Protein AF-A0A8B8LDI9-F1 (afdb_monomer_lite)

Sequence (240 aa):
MASWNSAPLHVSYEVLGWFAFAAWSISFYPQVILNFRRKSSAIQKQYRDKYGQKEMIPVAANDVAFSVHAVLLTAISLFQIAIYDRGSQKISKVAYGILLLVWLTAAVCFFIALHNHRWLWLLSVFTGIQVCMTVIKYIPQAVMNFMRKSTEGWSIVNILLDFSGSIANYAQMSMQSIDQDSWVNFYGNIGKLLLSLVSLFFDILFMIQHYLLYPTKECKSEPTPEPDNVSLPRQLFEDV

Radius of gyration: 29.43 Å; chains: 1; bounding box: 74×58×99 Å

Organism: Abrus precatorius (NCBI:txid3816)

InterPro domains:
  IPR005282 Lysosomal cystine transporter [PTHR13131] (40-218)
  IPR006603 PQ-loop repeat [PF04193] (14-41)
  IPR006603 PQ-loop repeat [PF04193] (124-179)
  IPR006603 PQ-loop repeat [SM00679] (136-167)

Structure (mmCIF, N/CA/C/O backbone):
data_AF-A0A8B8LDI9-F1
#
_entry.id   AF-A0A8B8LDI9-F1
#
loop_
_atom_site.group_PDB
_atom_site.id
_atom_site.type_symbol
_atom_site.label_atom_id
_atom_site.label_alt_id
_atom_site.label_comp_id
_atom_site.label_asym_id
_atom_site.label_entity_id
_atom_site.label_seq_id
_atom_site.pdbx_PDB_ins_code
_atom_site.Cartn_x
_atom_site.Cartn_y
_atom_site.Cartn_z
_atom_site.occupancy
_atom_site.B_iso_or_equiv
_atom_site.auth_seq_id
_atom_site.auth_comp_id
_atom_site.auth_asym_id
_atom_site.auth_atom_id
_atom_site.pdbx_PDB_model_num
ATOM 1 N N . MET A 1 1 ? 40.178 18.808 21.477 1.00 43.88 1 MET A N 1
ATOM 2 C CA . MET A 1 1 ? 40.367 18.682 20.015 1.00 43.88 1 MET A CA 1
ATOM 3 C C . MET A 1 1 ? 41.648 19.404 19.658 1.00 43.88 1 MET A C 1
ATOM 5 O O . MET A 1 1 ? 41.877 20.469 20.216 1.00 43.88 1 MET A O 1
ATOM 9 N N . ALA A 1 2 ? 42.495 18.814 18.817 1.00 60.19 2 ALA A N 1
ATOM 10 C CA . ALA A 1 2 ? 43.700 19.492 18.349 1.00 60.19 2 ALA A CA 1
ATOM 11 C C . ALA A 1 2 ? 43.311 20.724 17.513 1.00 60.19 2 ALA A C 1
ATOM 13 O O . ALA A 1 2 ? 42.390 20.652 16.700 1.00 60.19 2 ALA A O 1
ATOM 14 N N . SER A 1 3 ? 43.975 21.852 17.751 1.00 76.56 3 SER A N 1
ATOM 15 C CA . SER A 1 3 ? 43.775 23.100 17.013 1.00 76.56 3 SER A CA 1
ATOM 16 C C . SER A 1 3 ? 44.567 23.094 15.706 1.00 76.56 3 SER A C 1
ATOM 18 O O . SER A 1 3 ? 45.676 22.566 15.649 1.00 76.56 3 SER A O 1
ATOM 20 N N . TRP A 1 4 ? 44.034 23.725 14.664 1.00 78.75 4 TRP A N 1
ATOM 21 C CA . TRP A 1 4 ? 44.744 23.904 13.399 1.00 78.75 4 TRP A CA 1
ATOM 22 C C . TRP A 1 4 ? 45.938 24.850 13.547 1.00 78.75 4 TRP A C 1
ATOM 24 O O . TRP A 1 4 ? 45.802 25.951 14.071 1.00 78.75 4 TRP A O 1
ATOM 34 N N . ASN A 1 5 ? 47.095 24.446 13.021 1.00 80.88 5 ASN A N 1
ATOM 35 C CA . ASN A 1 5 ? 48.321 25.252 13.068 1.00 80.88 5 ASN A CA 1
ATOM 36 C C . ASN A 1 5 ? 48.363 26.358 11.998 1.00 80.88 5 ASN A C 1
ATOM 38 O O . ASN A 1 5 ? 49.178 27.269 12.090 1.00 80.88 5 ASN A O 1
ATOM 42 N N . SER A 1 6 ? 47.508 26.289 10.969 1.00 88.38 6 SER A N 1
ATOM 43 C CA . SER A 1 6 ? 47.417 27.337 9.950 1.00 88.38 6 SER A CA 1
ATOM 44 C C . SER A 1 6 ? 45.974 27.541 9.487 1.00 88.38 6 SER A C 1
ATOM 46 O O . SER A 1 6 ? 45.284 26.595 9.096 1.00 88.38 6 SER A O 1
ATOM 48 N N . ALA A 1 7 ? 45.524 28.796 9.517 1.00 82.75 7 ALA A N 1
ATOM 49 C CA . ALA A 1 7 ? 44.208 29.185 9.022 1.00 82.75 7 ALA A CA 1
ATOM 50 C C . ALA A 1 7 ? 43.998 28.864 7.523 1.00 82.75 7 ALA A C 1
ATOM 52 O O . ALA A 1 7 ? 42.921 28.369 7.188 1.00 82.75 7 ALA A O 1
ATOM 53 N N . PRO A 1 8 ? 44.991 29.038 6.620 1.00 86.19 8 PRO A N 1
ATOM 54 C CA . PRO A 1 8 ? 44.813 28.718 5.202 1.00 86.19 8 PRO A CA 1
ATOM 55 C C . PRO A 1 8 ? 44.544 27.231 4.941 1.00 86.19 8 PRO A C 1
ATOM 57 O O . PRO A 1 8 ? 43.705 26.903 4.102 1.00 86.19 8 PRO A O 1
ATOM 60 N N . LEU A 1 9 ? 45.207 26.321 5.670 1.00 79.25 9 LEU A N 1
ATOM 61 C CA . LEU A 1 9 ? 44.972 24.880 5.511 1.00 79.25 9 LEU A CA 1
ATOM 62 C C . LEU A 1 9 ? 43.615 24.456 6.072 1.00 79.25 9 LEU A C 1
ATOM 64 O O . LEU A 1 9 ? 42.964 23.611 5.470 1.00 79.25 9 LEU A O 1
ATOM 68 N N . HIS A 1 10 ? 43.165 25.065 7.173 1.00 76.62 10 HIS A N 1
ATOM 69 C CA . HIS A 1 10 ? 41.831 24.810 7.717 1.00 76.62 10 HIS A CA 1
ATOM 70 C C . HIS A 1 10 ? 40.731 25.203 6.720 1.00 76.62 10 HIS A C 1
ATOM 72 O O . HIS A 1 10 ? 39.856 24.399 6.414 1.00 76.62 10 HIS A O 1
ATOM 78 N N . VAL A 1 11 ? 40.824 26.406 6.140 1.00 85.94 11 VAL A N 1
ATOM 79 C CA . VAL A 1 11 ? 39.884 26.866 5.103 1.00 85.94 11 VAL A CA 1
ATOM 80 C C . VAL A 1 11 ? 39.945 25.963 3.869 1.00 85.94 11 VAL A C 1
ATOM 82 O O . VAL A 1 11 ? 38.907 25.590 3.329 1.00 85.94 11 VAL A O 1
ATOM 85 N N . SER A 1 12 ? 41.145 25.561 3.442 1.00 84.38 12 SER A N 1
ATOM 86 C CA . SER A 1 12 ? 41.315 24.662 2.292 1.00 84.38 12 SER A CA 1
ATOM 87 C C . SER A 1 12 ? 40.694 23.283 2.538 1.00 84.38 12 SER A C 1
ATOM 89 O O . SER A 1 12 ? 40.048 22.741 1.645 1.00 84.38 12 SER A O 1
ATOM 91 N N . TYR A 1 13 ? 40.849 22.729 3.744 1.00 86.88 13 TYR A N 1
ATOM 92 C CA . TYR A 1 13 ? 40.231 21.466 4.148 1.00 86.88 13 TYR A CA 1
ATOM 93 C C . TYR A 1 13 ? 38.700 21.538 4.085 1.00 86.88 13 TYR A C 1
ATOM 95 O O . TYR A 1 13 ? 38.081 20.672 3.470 1.00 86.88 13 TYR A O 1
ATOM 103 N N . GLU A 1 14 ? 38.098 22.592 4.643 1.00 85.75 14 GLU A N 1
ATOM 104 C CA . GLU A 1 14 ? 36.644 22.799 4.605 1.00 85.75 14 GLU A CA 1
ATOM 105 C C . GLU A 1 14 ? 36.128 22.925 3.165 1.00 85.75 14 GLU A C 1
ATOM 107 O O . GLU A 1 14 ? 35.184 22.238 2.774 1.00 85.75 14 GLU A O 1
ATOM 112 N N . VAL A 1 15 ? 36.785 23.741 2.334 1.00 91.19 15 VAL A N 1
ATOM 113 C CA . VAL A 1 15 ? 36.400 23.927 0.924 1.00 91.19 15 VAL A CA 1
ATOM 114 C C . VAL A 1 15 ? 36.486 22.613 0.143 1.00 91.19 15 VAL A C 1
ATOM 116 O O . VAL A 1 15 ? 35.556 22.275 -0.593 1.00 91.19 15 VAL A O 1
ATOM 119 N N . LEU A 1 16 ? 37.565 21.844 0.319 1.00 87.25 16 LEU A N 1
ATOM 120 C CA . LEU A 1 16 ? 37.723 20.536 -0.322 1.00 87.25 16 LEU A CA 1
ATOM 121 C C . LEU A 1 16 ? 36.693 19.521 0.188 1.00 87.25 16 LEU A C 1
ATOM 123 O O . LEU A 1 16 ? 36.174 18.739 -0.609 1.00 87.25 16 LEU A O 1
ATOM 127 N N . GLY A 1 17 ? 36.356 19.555 1.479 1.00 79.88 17 GLY A N 1
ATOM 128 C CA . GLY A 1 17 ? 35.316 18.719 2.077 1.00 79.88 17 GLY A CA 1
ATOM 129 C C . GLY A 1 17 ? 33.936 18.988 1.477 1.00 79.88 17 GLY A C 1
ATOM 130 O O . GLY A 1 17 ? 33.266 18.058 1.022 1.00 79.88 17 GLY A O 1
ATOM 131 N N . TRP A 1 18 ? 33.535 20.259 1.386 1.00 81.75 18 TRP A N 1
ATOM 132 C CA . TRP A 1 18 ? 32.268 20.656 0.764 1.00 81.75 18 TRP A CA 1
ATOM 133 C C . TRP A 1 18 ? 32.231 20.363 -0.736 1.00 81.75 18 TRP A C 1
ATOM 135 O O . TRP A 1 18 ? 31.205 19.909 -1.246 1.00 81.75 18 TRP A O 1
ATOM 145 N N . PHE A 1 19 ? 33.348 20.553 -1.442 1.00 92.19 19 PHE A N 1
ATOM 146 C CA . PHE A 1 19 ? 33.458 20.179 -2.850 1.00 92.19 19 PHE A CA 1
ATOM 147 C C . PHE A 1 19 ? 33.313 18.665 -3.045 1.00 92.19 19 PHE A C 1
ATOM 149 O O . PHE A 1 19 ? 32.551 18.231 -3.907 1.00 92.19 19 PHE A O 1
ATOM 156 N N . ALA A 1 20 ? 33.982 17.855 -2.220 1.00 78.81 20 ALA A N 1
ATOM 157 C CA . ALA A 1 20 ? 33.865 16.401 -2.260 1.00 78.81 20 ALA A CA 1
ATOM 158 C C . ALA A 1 20 ? 32.427 15.944 -1.969 1.00 78.81 20 ALA A C 1
ATOM 160 O O . ALA A 1 20 ? 31.892 15.117 -2.706 1.00 78.81 20 ALA A O 1
ATOM 161 N N . PHE A 1 21 ? 31.773 16.531 -0.960 1.00 82.50 21 PHE A N 1
ATOM 162 C CA . PHE A 1 21 ? 30.367 16.273 -0.641 1.00 82.50 21 PHE A CA 1
ATOM 163 C C . PHE A 1 21 ? 29.433 16.616 -1.812 1.00 82.50 21 PHE A C 1
ATOM 165 O O . PHE A 1 21 ? 28.573 15.808 -2.178 1.00 82.50 21 PHE A O 1
ATOM 172 N N . ALA A 1 22 ? 29.613 17.788 -2.428 1.00 81.81 22 ALA A N 1
ATOM 173 C CA . ALA A 1 22 ? 28.814 18.218 -3.571 1.00 81.81 22 ALA A CA 1
ATOM 174 C C . ALA A 1 22 ? 29.050 17.321 -4.794 1.00 81.81 22 ALA A C 1
ATOM 176 O O . ALA A 1 22 ? 28.090 16.886 -5.427 1.00 81.81 22 ALA A O 1
ATOM 177 N N . ALA A 1 23 ? 30.307 16.985 -5.096 1.00 86.69 23 ALA A N 1
ATOM 178 C CA . ALA A 1 23 ? 30.669 16.104 -6.201 1.00 86.69 23 ALA A CA 1
ATOM 179 C C . ALA A 1 23 ? 30.075 14.700 -6.025 1.00 86.69 23 ALA A C 1
ATOM 181 O O . ALA A 1 23 ? 29.467 14.170 -6.957 1.00 86.69 23 ALA A O 1
ATOM 182 N N . TRP A 1 24 ? 30.172 14.125 -4.820 1.00 72.50 24 TRP A N 1
ATOM 183 C CA . TRP A 1 24 ? 29.531 12.847 -4.503 1.00 72.50 24 TRP A CA 1
ATOM 184 C C . TRP A 1 24 ? 28.019 12.934 -4.662 1.00 72.50 24 TRP A C 1
ATOM 186 O O . TRP A 1 24 ? 27.443 12.127 -5.386 1.00 72.50 24 TRP A O 1
ATOM 196 N N . SER A 1 25 ? 27.383 13.950 -4.081 1.00 70.25 25 SER A N 1
ATOM 197 C CA . SER A 1 25 ? 25.933 14.139 -4.169 1.00 70.25 25 SER A CA 1
ATOM 198 C C . SER A 1 25 ? 25.456 14.274 -5.619 1.00 70.25 25 SER A C 1
ATOM 200 O O . SER A 1 25 ? 24.520 13.587 -6.024 1.00 70.25 25 SER A O 1
ATOM 202 N N . ILE A 1 26 ? 26.125 15.103 -6.430 1.00 89.25 26 ILE A N 1
ATOM 203 C CA . ILE A 1 26 ? 25.779 15.340 -7.841 1.00 89.25 26 ILE A CA 1
ATOM 204 C C . ILE A 1 26 ? 25.993 14.077 -8.687 1.00 89.25 26 ILE A C 1
ATOM 206 O O . ILE A 1 26 ? 25.199 13.806 -9.590 1.00 89.25 26 ILE A O 1
ATOM 210 N N . SER A 1 27 ? 27.005 13.261 -8.376 1.00 85.81 27 SER A N 1
ATOM 211 C CA . SER A 1 27 ? 27.314 12.043 -9.140 1.00 85.81 27 SER A CA 1
ATOM 212 C C . SER A 1 27 ? 26.190 10.995 -9.140 1.00 85.81 27 SER A C 1
ATOM 214 O O . SER A 1 27 ? 26.107 10.190 -10.069 1.00 85.81 27 SER A O 1
ATOM 216 N N . PHE A 1 28 ? 25.270 11.037 -8.169 1.00 73.88 28 PHE A N 1
ATOM 217 C CA . PHE A 1 28 ? 24.119 10.130 -8.114 1.00 73.88 28 PHE A CA 1
ATOM 218 C C . PHE A 1 28 ? 22.980 10.515 -9.079 1.00 73.88 28 PHE A C 1
ATOM 220 O O . PHE A 1 28 ? 22.232 9.641 -9.528 1.00 73.88 28 PHE A O 1
ATOM 227 N N . TYR A 1 29 ? 22.845 11.795 -9.450 1.00 79.19 29 TYR A N 1
ATOM 228 C CA . TYR A 1 29 ? 21.715 12.282 -10.259 1.00 79.19 29 TYR A CA 1
ATOM 229 C C . TYR A 1 29 ? 21.678 11.723 -11.693 1.00 79.19 29 TYR A C 1
ATOM 231 O O . TYR A 1 29 ? 20.593 11.324 -12.130 1.00 79.19 29 TYR A O 1
ATOM 239 N N . PRO A 1 30 ? 22.798 11.617 -12.441 1.00 85.44 30 PRO A N 1
ATOM 240 C CA . PRO A 1 30 ? 22.787 11.058 -13.793 1.00 85.44 30 PRO A CA 1
ATOM 241 C C . PRO A 1 30 ? 22.196 9.645 -13.868 1.00 85.44 30 PRO A C 1
ATOM 243 O O . PRO A 1 30 ? 21.421 9.357 -14.781 1.00 85.44 30 PRO A O 1
ATOM 246 N N . GLN A 1 31 ? 22.492 8.778 -12.892 1.00 74.38 31 GLN A N 1
ATOM 247 C CA . GLN A 1 31 ? 21.964 7.411 -12.865 1.00 74.38 31 GLN A CA 1
ATOM 248 C C . GLN A 1 31 ? 20.454 7.388 -12.594 1.00 74.38 31 GLN A C 1
ATOM 250 O O . GLN A 1 31 ? 19.723 6.628 -13.232 1.00 74.38 31 GLN A O 1
ATOM 255 N N . VAL A 1 32 ? 19.965 8.252 -11.699 1.00 71.56 32 VAL A N 1
ATOM 256 C CA . VAL A 1 32 ? 18.527 8.410 -11.424 1.00 71.56 32 VAL A CA 1
ATOM 257 C C . VAL A 1 32 ? 17.788 8.918 -12.667 1.00 71.56 32 VAL A C 1
ATOM 259 O O . VAL A 1 32 ? 16.766 8.347 -13.053 1.00 71.56 32 VAL A O 1
ATOM 262 N N . ILE A 1 33 ? 18.336 9.925 -13.354 1.00 75.44 33 ILE A N 1
ATOM 263 C CA . ILE A 1 33 ? 17.758 10.491 -14.584 1.00 75.44 33 ILE A CA 1
ATOM 264 C C . ILE A 1 33 ? 17.750 9.456 -15.719 1.00 75.44 33 ILE A C 1
ATOM 266 O O . ILE A 1 33 ? 16.749 9.322 -16.427 1.00 75.44 33 ILE A O 1
ATOM 270 N N . LEU A 1 34 ? 18.831 8.689 -15.894 1.00 73.06 34 LEU A N 1
ATOM 271 C CA . LEU A 1 34 ? 18.901 7.620 -16.895 1.00 73.06 34 LEU A CA 1
ATOM 272 C C . LEU A 1 34 ? 17.898 6.497 -16.613 1.00 73.06 34 LEU A C 1
ATOM 274 O O . LEU A 1 34 ? 17.236 6.031 -17.543 1.00 73.06 34 LEU A O 1
ATOM 278 N N . ASN A 1 35 ? 17.742 6.094 -15.349 1.00 70.44 35 ASN A N 1
ATOM 279 C CA . ASN A 1 35 ? 16.745 5.103 -14.941 1.00 70.44 35 ASN A CA 1
ATOM 280 C C . ASN A 1 35 ? 15.318 5.592 -15.236 1.00 70.44 35 ASN A C 1
ATOM 282 O O . ASN A 1 35 ? 14.507 4.832 -15.767 1.00 70.44 35 ASN A O 1
ATOM 286 N N . PHE A 1 36 ? 15.032 6.871 -14.969 1.00 65.62 36 PHE A N 1
ATOM 287 C CA . PHE A 1 36 ? 13.742 7.487 -15.283 1.00 65.62 36 PHE A CA 1
ATOM 288 C C . PHE A 1 36 ? 13.486 7.552 -16.799 1.00 65.62 36 PHE A C 1
ATOM 290 O O . PHE A 1 36 ? 12.398 7.214 -17.268 1.00 65.62 36 PHE A O 1
ATOM 297 N N . ARG A 1 37 ? 14.506 7.911 -17.594 1.00 63.19 37 ARG A N 1
ATOM 298 C CA . ARG A 1 37 ? 14.416 7.993 -19.063 1.00 63.19 37 ARG A CA 1
ATOM 299 C C . ARG A 1 37 ? 14.266 6.637 -19.750 1.00 63.19 37 ARG A C 1
ATOM 301 O O . ARG A 1 37 ? 13.567 6.559 -20.756 1.00 63.19 37 ARG A O 1
ATOM 308 N N . ARG A 1 38 ? 14.898 5.573 -19.242 1.00 63.62 38 ARG A N 1
ATOM 309 C CA . ARG A 1 38 ? 14.869 4.252 -19.896 1.00 63.62 38 ARG A CA 1
ATOM 310 C C . ARG A 1 38 ? 13.518 3.541 -19.806 1.00 63.62 38 ARG A C 1
ATOM 312 O O . ARG A 1 38 ? 13.339 2.595 -20.564 1.00 63.62 38 ARG A O 1
ATOM 319 N N . LYS A 1 39 ? 12.588 3.960 -18.927 1.00 60.16 39 LYS A N 1
ATOM 320 C CA . LYS A 1 39 ? 11.229 3.377 -18.752 1.00 60.16 39 LYS A CA 1
ATOM 321 C C . LYS A 1 39 ? 11.173 1.832 -18.782 1.00 60.16 39 LYS A C 1
ATOM 323 O O . LYS A 1 39 ? 10.157 1.249 -19.146 1.00 60.16 39 LYS A O 1
ATOM 328 N N . SER A 1 40 ? 12.276 1.167 -18.452 1.00 60.06 40 SER A N 1
ATOM 329 C CA . SER A 1 40 ? 12.448 -0.278 -18.566 1.00 60.06 40 SER A CA 1
ATOM 330 C C . SER A 1 40 ? 13.187 -0.753 -17.329 1.00 60.06 40 SER A C 1
ATOM 332 O O . SER A 1 40 ? 14.337 -1.196 -17.388 1.00 60.06 40 SER A O 1
ATOM 334 N N . SER A 1 41 ? 12.525 -0.624 -16.180 1.00 73.81 41 SER A N 1
ATOM 335 C CA . SER A 1 41 ? 12.946 -1.368 -14.999 1.00 73.81 41 SER A CA 1
ATOM 336 C C . SER A 1 41 ? 12.788 -2.868 -15.277 1.00 73.81 41 SER A C 1
ATOM 338 O O . SER A 1 41 ? 11.923 -3.280 -16.055 1.00 73.81 41 SER A O 1
ATOM 340 N N . ALA A 1 42 ? 13.611 -3.708 -14.643 1.00 85.00 42 ALA A N 1
ATOM 341 C CA . ALA A 1 42 ? 13.510 -5.164 -14.786 1.00 85.00 42 ALA A CA 1
ATOM 342 C C . ALA A 1 42 ? 12.076 -5.676 -14.528 1.00 85.00 42 ALA A C 1
ATOM 344 O O . ALA A 1 42 ? 11.620 -6.604 -15.188 1.00 85.00 42 ALA A O 1
ATOM 345 N N . ILE A 1 43 ? 11.344 -5.010 -13.629 1.00 87.00 43 ILE A N 1
ATOM 346 C CA . ILE A 1 43 ? 9.938 -5.282 -13.310 1.00 87.00 43 ILE A CA 1
ATOM 347 C C . ILE A 1 43 ? 9.011 -4.951 -14.486 1.00 87.00 43 ILE A C 1
ATOM 349 O O . ILE A 1 43 ? 8.168 -5.772 -14.835 1.00 87.00 43 ILE A O 1
ATOM 353 N N . GLN A 1 44 ? 9.157 -3.780 -15.117 1.00 87.25 44 GLN A N 1
ATOM 354 C CA . GLN A 1 44 ? 8.332 -3.396 -16.271 1.00 87.25 44 GLN A CA 1
ATOM 355 C C . GLN A 1 44 ? 8.554 -4.338 -17.455 1.00 87.25 44 GLN A C 1
ATOM 357 O O . GLN A 1 44 ? 7.588 -4.724 -18.111 1.00 87.25 44 GLN A O 1
ATOM 362 N N . LYS A 1 45 ? 9.803 -4.764 -17.685 1.00 88.44 45 LYS A N 1
ATOM 363 C CA . LYS A 1 45 ? 10.116 -5.779 -18.697 1.00 88.44 45 LYS A CA 1
ATOM 364 C C . LYS A 1 45 ? 9.432 -7.110 -18.372 1.00 88.44 45 LYS A C 1
ATOM 366 O O . LYS A 1 45 ? 8.677 -7.613 -19.191 1.00 88.44 45 LYS A O 1
ATOM 371 N N . GLN A 1 46 ? 9.607 -7.621 -17.152 1.00 90.50 46 GLN A N 1
ATOM 372 C CA . GLN A 1 46 ? 8.960 -8.863 -16.705 1.00 90.50 46 GLN A CA 1
ATOM 373 C C . GLN A 1 46 ? 7.433 -8.809 -16.794 1.00 90.50 46 GLN A C 1
ATOM 375 O O . GLN A 1 46 ? 6.800 -9.818 -17.090 1.00 90.50 46 GLN A O 1
ATOM 380 N N . TYR A 1 47 ? 6.837 -7.643 -16.539 1.00 90.06 47 TYR A N 1
ATOM 381 C CA . TYR A 1 47 ? 5.397 -7.450 -16.663 1.00 90.06 47 TYR A CA 1
ATOM 382 C C . TYR A 1 47 ? 4.946 -7.561 -18.117 1.00 90.06 47 TYR A C 1
ATOM 384 O O . TYR A 1 47 ? 4.034 -8.326 -18.419 1.00 90.06 47 TYR A O 1
ATOM 392 N N . ARG A 1 48 ? 5.612 -6.842 -19.026 1.00 90.06 48 ARG A N 1
ATOM 393 C CA . ARG A 1 48 ? 5.284 -6.868 -20.456 1.00 90.06 48 ARG A CA 1
ATOM 394 C C . ARG A 1 48 ? 5.551 -8.223 -21.101 1.00 90.06 48 ARG A C 1
ATOM 396 O O . ARG A 1 48 ? 4.795 -8.628 -21.976 1.00 90.06 48 ARG A O 1
ATOM 403 N N . ASP A 1 49 ? 6.572 -8.938 -20.638 1.00 90.75 49 ASP A N 1
ATOM 404 C CA . ASP A 1 49 ? 6.856 -10.308 -21.073 1.00 90.75 49 ASP A CA 1
ATOM 405 C C . ASP A 1 49 ? 5.757 -11.286 -20.610 1.00 90.75 49 ASP A C 1
ATOM 407 O O . ASP A 1 49 ? 5.473 -12.259 -21.302 1.00 90.75 49 ASP A O 1
ATOM 411 N N . LYS A 1 50 ? 5.108 -11.020 -19.464 1.00 89.56 50 LYS A N 1
ATOM 412 C CA . LYS A 1 50 ? 4.041 -11.867 -18.905 1.00 89.56 50 LYS A CA 1
ATOM 413 C C . LYS A 1 50 ? 2.648 -11.561 -19.464 1.00 89.56 50 LYS A C 1
ATOM 415 O O . LYS A 1 50 ? 1.8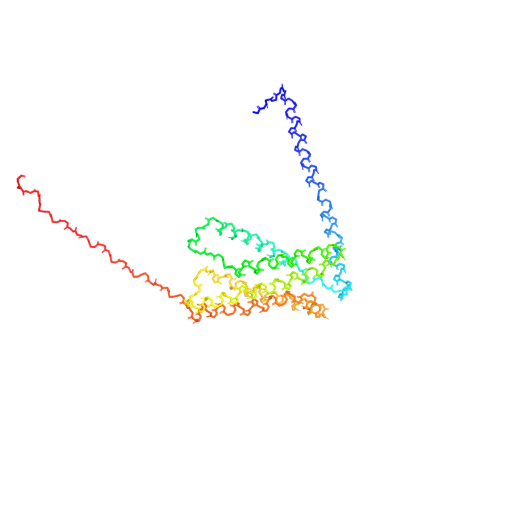84 -12.494 -19.694 1.00 89.56 50 LYS A O 1
ATOM 420 N N . TYR A 1 51 ? 2.297 -10.285 -19.620 1.00 87.88 51 TYR A N 1
ATOM 421 C CA . TYR A 1 51 ? 0.930 -9.858 -19.953 1.00 87.88 51 TYR A CA 1
ATOM 422 C C . TYR A 1 51 ? 0.786 -9.253 -21.355 1.00 87.88 51 TYR A C 1
ATOM 424 O O . TYR A 1 51 ? -0.325 -9.192 -21.864 1.00 87.88 51 TYR A O 1
ATOM 432 N N . GLY A 1 52 ? 1.886 -8.858 -22.000 1.00 87.12 52 GLY A N 1
ATOM 433 C CA . GLY A 1 52 ? 1.891 -8.288 -23.346 1.00 87.12 52 GLY A CA 1
ATOM 434 C C . GLY A 1 52 ? 2.573 -6.920 -23.415 1.00 87.12 52 GLY A C 1
ATOM 435 O O . GLY A 1 52 ? 2.504 -6.106 -22.497 1.00 87.12 52 GLY A O 1
ATOM 436 N N . GLN A 1 53 ? 3.231 -6.636 -24.543 1.00 86.06 53 GLN A N 1
ATOM 437 C CA . GLN A 1 53 ? 3.988 -5.389 -24.743 1.00 86.06 53 GLN A CA 1
ATOM 438 C C . GLN A 1 53 ? 3.103 -4.143 -24.910 1.00 86.06 53 GLN A C 1
ATOM 440 O O . GLN A 1 53 ? 3.590 -3.027 -24.724 1.00 86.06 53 GLN A O 1
ATOM 445 N N . LYS A 1 54 ? 1.828 -4.333 -25.275 1.00 83.75 54 LYS A N 1
ATOM 446 C CA . LYS A 1 54 ? 0.838 -3.263 -25.473 1.00 83.75 54 LYS A CA 1
ATOM 447 C C . LYS A 1 54 ? 0.056 -2.919 -24.198 1.00 83.75 54 LYS A C 1
ATOM 449 O O . LYS A 1 54 ? -0.594 -1.881 -24.162 1.00 83.75 54 LYS A O 1
ATOM 454 N N . GLU A 1 55 ? 0.144 -3.754 -23.164 1.00 82.50 55 GLU A N 1
ATOM 455 C CA . GLU A 1 55 ? -0.594 -3.558 -21.915 1.00 82.50 55 GLU A CA 1
ATOM 456 C C . GLU A 1 55 ? -0.024 -2.394 -21.096 1.00 82.50 55 GLU A C 1
ATOM 458 O O . GLU A 1 55 ? 1.196 -2.165 -21.059 1.00 82.50 55 GLU A O 1
ATOM 463 N N . MET A 1 56 ? -0.903 -1.658 -20.407 1.00 80.06 56 MET A N 1
ATOM 464 C CA . MET A 1 56 ? -0.471 -0.596 -19.498 1.00 80.06 56 MET A CA 1
ATOM 465 C C . MET A 1 56 ? 0.123 -1.216 -18.236 1.00 80.06 56 MET A C 1
ATOM 467 O O . MET A 1 56 ? -0.271 -2.289 -17.779 1.00 80.06 56 MET A O 1
ATOM 471 N N . ILE A 1 57 ? 1.102 -0.522 -17.658 1.00 82.94 57 ILE A N 1
ATOM 472 C CA . ILE A 1 57 ? 1.592 -0.867 -16.329 1.00 82.94 57 ILE A CA 1
ATOM 473 C C . ILE A 1 57 ? 0.516 -0.426 -15.325 1.00 82.94 57 ILE A C 1
ATOM 475 O O . ILE A 1 57 ? 0.245 0.771 -15.241 1.00 82.94 57 ILE A O 1
ATOM 479 N N . PRO A 1 58 ? -0.061 -1.342 -14.532 1.00 78.94 58 PRO A N 1
ATOM 480 C CA . PRO A 1 58 ? -1.246 -1.074 -13.713 1.00 78.94 58 PRO A CA 1
ATOM 481 C C . PRO A 1 58 ? -0.927 -0.283 -12.431 1.00 78.94 58 PRO A C 1
ATOM 483 O O . PRO A 1 58 ? -1.780 -0.126 -11.558 1.00 78.94 58 PRO A O 1
ATOM 486 N N . VAL A 1 59 ? 0.321 0.177 -12.288 1.00 82.25 59 VAL A N 1
ATOM 487 C CA . VAL A 1 59 ? 0.810 0.990 -11.170 1.00 82.25 59 VAL A CA 1
ATOM 488 C C . VAL A 1 59 ? 1.025 2.412 -11.672 1.00 82.25 59 VAL A C 1
ATOM 490 O O . VAL A 1 59 ? 1.879 2.653 -12.529 1.00 82.25 59 VAL A O 1
ATOM 493 N N . ALA A 1 60 ? 0.255 3.345 -11.129 1.00 79.25 60 ALA A N 1
ATOM 494 C CA . ALA A 1 60 ? 0.299 4.757 -11.471 1.00 79.25 60 ALA A CA 1
ATOM 495 C C . ALA A 1 60 ? 1.132 5.562 -10.455 1.00 79.25 60 ALA A C 1
ATOM 497 O O . ALA A 1 60 ? 1.514 5.078 -9.389 1.00 79.25 60 ALA A O 1
ATOM 498 N N . ALA A 1 61 ? 1.457 6.813 -10.791 1.00 74.81 61 ALA A N 1
ATOM 499 C CA . ALA A 1 61 ? 2.301 7.659 -9.941 1.00 74.81 61 ALA A CA 1
ATOM 500 C C . ALA A 1 61 ? 1.649 7.982 -8.582 1.00 74.81 61 ALA A C 1
ATOM 502 O O . ALA A 1 61 ? 2.346 8.085 -7.573 1.00 74.81 61 ALA A O 1
ATOM 503 N N . ASN A 1 62 ? 0.319 8.092 -8.545 1.00 77.94 62 ASN A N 1
ATOM 504 C CA . ASN A 1 62 ? -0.445 8.278 -7.313 1.00 77.94 62 ASN A CA 1
ATOM 505 C C . ASN A 1 62 ? -0.334 7.070 -6.370 1.00 77.94 62 ASN A C 1
ATOM 507 O O . ASN A 1 62 ? -0.228 7.274 -5.165 1.00 77.94 62 ASN A O 1
ATOM 511 N N . ASP A 1 63 ? -0.259 5.842 -6.897 1.00 81.31 63 ASP A N 1
ATOM 512 C CA . ASP A 1 63 ? -0.051 4.634 -6.083 1.00 81.31 63 ASP A CA 1
ATOM 513 C C . ASP A 1 63 ? 1.285 4.704 -5.321 1.00 81.31 63 ASP A C 1
ATOM 515 O O . ASP A 1 63 ? 1.379 4.349 -4.141 1.00 81.31 63 ASP A O 1
ATOM 519 N N . VAL A 1 64 ? 2.329 5.211 -5.989 1.00 81.88 64 VAL A N 1
ATOM 520 C CA . VAL A 1 64 ? 3.661 5.400 -5.398 1.00 81.88 64 VAL A CA 1
ATOM 521 C C . VAL A 1 64 ? 3.637 6.524 -4.365 1.00 81.88 64 VAL A C 1
ATOM 523 O O . VAL A 1 64 ? 4.126 6.336 -3.251 1.00 81.88 64 VAL A O 1
ATOM 526 N N . ALA A 1 65 ? 3.042 7.671 -4.704 1.00 78.88 65 ALA A N 1
ATOM 527 C CA . ALA A 1 65 ? 2.939 8.813 -3.797 1.00 78.88 65 ALA A CA 1
ATOM 528 C C . ALA A 1 65 ? 2.177 8.456 -2.510 1.00 78.88 65 ALA A C 1
ATOM 530 O O . ALA A 1 65 ? 2.654 8.752 -1.413 1.00 78.88 65 ALA A O 1
ATOM 531 N N . PHE A 1 66 ? 1.047 7.754 -2.637 1.00 81.25 66 PHE A N 1
ATOM 532 C CA . PHE A 1 66 ? 0.271 7.259 -1.501 1.00 81.25 66 PHE A CA 1
ATOM 533 C C . PHE A 1 66 ? 1.092 6.306 -0.627 1.00 81.25 66 PHE A C 1
ATOM 535 O O . PHE A 1 66 ? 1.129 6.467 0.590 1.00 81.25 66 PHE A O 1
ATOM 542 N N . SER A 1 67 ? 1.817 5.360 -1.233 1.00 85.69 67 SER A N 1
ATOM 543 C CA . SER A 1 67 ? 2.640 4.395 -0.490 1.00 85.69 67 SER A CA 1
ATOM 544 C C . SER A 1 67 ? 3.774 5.070 0.291 1.00 85.69 67 SER A C 1
ATOM 546 O O . SER A 1 67 ? 4.007 4.738 1.453 1.00 85.69 67 SER A O 1
ATOM 548 N N . VAL A 1 68 ? 4.458 6.052 -0.310 1.00 84.38 68 VAL A N 1
ATOM 549 C CA . VAL A 1 68 ? 5.506 6.840 0.367 1.00 84.38 68 VAL A CA 1
ATOM 550 C C . VAL A 1 68 ? 4.918 7.633 1.537 1.00 84.38 68 VAL A C 1
ATOM 552 O O . VAL A 1 68 ? 5.478 7.621 2.634 1.00 84.38 68 VAL A O 1
ATOM 555 N N . HIS A 1 69 ? 3.769 8.278 1.326 1.00 84.25 69 HIS A N 1
ATOM 556 C CA . HIS A 1 69 ? 3.067 9.014 2.373 1.00 84.25 69 HIS A CA 1
ATOM 557 C C . HIS A 1 69 ? 2.632 8.099 3.530 1.00 84.25 69 HIS A C 1
ATOM 559 O O . HIS A 1 69 ? 2.861 8.422 4.695 1.00 84.25 69 HIS A O 1
ATOM 565 N N . ALA A 1 70 ? 2.081 6.921 3.222 1.00 85.00 70 ALA A N 1
ATOM 566 C CA . ALA A 1 70 ? 1.664 5.936 4.215 1.00 85.00 70 ALA A CA 1
ATOM 567 C C . ALA A 1 70 ? 2.841 5.427 5.063 1.00 85.00 70 ALA A C 1
ATOM 569 O O . ALA A 1 70 ? 2.705 5.290 6.281 1.00 85.00 70 ALA A O 1
ATOM 570 N N . VAL A 1 71 ? 4.011 5.194 4.455 1.00 88.56 71 VAL A N 1
ATOM 571 C CA . VAL A 1 71 ? 5.235 4.817 5.186 1.00 88.56 71 VAL A CA 1
ATOM 572 C C . VAL A 1 71 ? 5.667 5.929 6.141 1.00 88.56 71 VAL A C 1
ATOM 574 O O . VAL A 1 71 ? 5.969 5.642 7.299 1.00 88.56 71 VAL A O 1
ATOM 577 N N . LEU A 1 72 ? 5.653 7.189 5.694 1.00 91.50 72 LEU A N 1
ATOM 578 C CA . LEU A 1 72 ? 6.008 8.334 6.535 1.00 91.50 72 LEU A CA 1
ATOM 579 C C . LEU A 1 72 ? 5.068 8.465 7.741 1.00 91.50 72 LEU A C 1
ATOM 581 O O . LEU A 1 72 ? 5.538 8.555 8.874 1.00 91.50 72 LEU A O 1
ATOM 585 N N . LEU A 1 73 ? 3.751 8.429 7.515 1.00 87.31 73 LEU A N 1
ATOM 586 C CA . LEU A 1 73 ? 2.773 8.497 8.604 1.00 87.31 73 LEU A CA 1
ATOM 587 C C . LEU A 1 73 ? 2.905 7.309 9.560 1.00 87.31 73 LEU A C 1
ATOM 589 O O . LEU A 1 73 ? 2.867 7.495 10.772 1.00 87.31 73 LEU A O 1
ATOM 593 N N . THR A 1 74 ? 3.144 6.105 9.036 1.00 89.56 74 THR A N 1
ATOM 594 C CA . THR A 1 74 ? 3.376 4.916 9.869 1.00 89.56 74 THR A CA 1
ATOM 595 C C . THR A 1 74 ? 4.637 5.072 10.719 1.00 89.56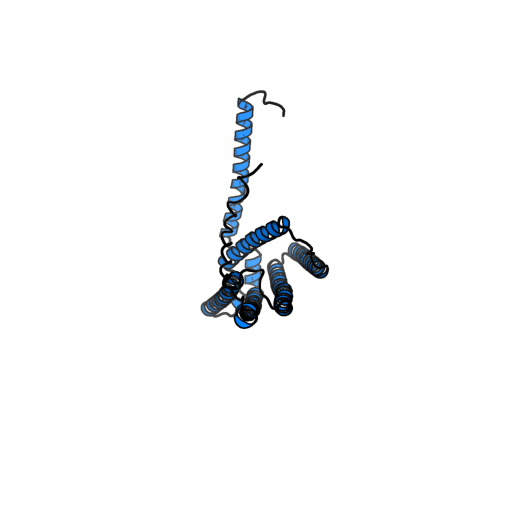 74 THR A C 1
ATOM 597 O O . THR A 1 74 ? 4.623 4.712 11.892 1.00 89.56 74 THR A O 1
ATOM 600 N N . ALA A 1 75 ? 5.716 5.645 10.177 1.00 92.88 75 ALA A N 1
ATOM 601 C CA . ALA A 1 75 ? 6.933 5.921 10.939 1.00 92.88 75 ALA A CA 1
ATOM 602 C C . ALA A 1 75 ? 6.682 6.929 12.073 1.00 92.88 75 ALA A C 1
ATOM 604 O O . ALA A 1 75 ? 7.144 6.715 13.194 1.00 92.88 75 ALA A O 1
ATOM 605 N N . ILE A 1 76 ? 5.896 7.979 11.810 1.00 94.06 76 ILE A N 1
ATOM 606 C CA . ILE A 1 76 ? 5.472 8.944 12.835 1.00 94.06 76 ILE A CA 1
ATOM 607 C C . ILE A 1 76 ? 4.639 8.246 13.918 1.00 94.06 76 ILE A C 1
ATOM 609 O O . ILE A 1 76 ? 4.913 8.423 15.104 1.00 94.06 76 ILE A O 1
ATOM 613 N N . SER A 1 77 ? 3.672 7.404 13.544 1.00 89.94 77 SER A N 1
ATOM 614 C CA . SER A 1 77 ? 2.871 6.646 14.513 1.00 89.94 77 SER A CA 1
ATOM 615 C C . SER A 1 77 ? 3.720 5.678 15.340 1.00 89.94 77 SER A C 1
ATOM 617 O O . SER A 1 77 ? 3.534 5.583 16.550 1.00 89.94 77 SER A O 1
ATOM 619 N N . LEU A 1 78 ? 4.692 4.990 14.732 1.00 91.38 78 LEU A N 1
ATOM 620 C CA . LEU A 1 78 ? 5.631 4.126 15.456 1.00 91.38 78 LEU A CA 1
ATOM 621 C C . LEU A 1 78 ? 6.480 4.921 16.453 1.00 91.38 78 LEU A C 1
ATOM 623 O O . LEU A 1 78 ? 6.700 4.459 17.572 1.00 91.38 78 LEU A O 1
ATOM 627 N N . PHE A 1 79 ? 6.915 6.123 16.077 1.00 94.06 79 PHE A N 1
ATOM 628 C CA . PHE A 1 79 ? 7.634 7.028 16.968 1.00 94.06 79 PHE A CA 1
ATOM 629 C C . PHE A 1 79 ? 6.761 7.504 18.140 1.00 94.06 79 PHE A C 1
ATOM 631 O O . PHE A 1 79 ? 7.206 7.478 19.286 1.00 94.06 79 PHE A O 1
ATOM 638 N N . GLN A 1 80 ? 5.497 7.856 17.889 1.00 93.19 80 GLN A N 1
ATOM 639 C CA . GLN A 1 80 ? 4.546 8.205 18.951 1.00 93.19 80 GLN A CA 1
ATOM 640 C C . GLN A 1 80 ? 4.318 7.035 19.910 1.00 93.19 80 GLN A C 1
ATOM 642 O O . GLN A 1 80 ? 4.406 7.215 21.121 1.00 93.19 80 GLN A O 1
ATOM 647 N N . ILE A 1 81 ? 4.114 5.822 19.385 1.00 89.81 81 ILE A N 1
ATOM 648 C CA . ILE A 1 81 ? 4.002 4.602 20.200 1.00 89.81 81 ILE A CA 1
ATOM 649 C C . ILE A 1 81 ? 5.283 4.381 21.020 1.00 89.81 81 ILE A C 1
ATOM 651 O O . ILE A 1 81 ? 5.216 3.883 22.145 1.00 89.81 81 ILE A O 1
ATOM 655 N N . ALA A 1 82 ? 6.455 4.743 20.488 1.00 89.56 82 ALA A N 1
ATOM 656 C CA . ALA A 1 82 ? 7.720 4.605 21.197 1.00 89.56 82 ALA A CA 1
ATOM 657 C C . ALA A 1 82 ? 7.811 5.510 22.439 1.00 89.56 82 ALA A C 1
ATOM 659 O O . ALA A 1 82 ? 8.309 5.039 23.460 1.00 89.56 82 ALA A O 1
ATOM 660 N N . ILE A 1 83 ? 7.315 6.751 22.351 1.00 93.88 83 ILE A N 1
ATOM 661 C CA . ILE A 1 83 ? 7.478 7.798 23.378 1.00 93.88 83 ILE A CA 1
ATOM 662 C C . ILE A 1 83 ? 6.293 7.895 24.343 1.00 93.88 83 ILE A C 1
ATOM 664 O O . ILE A 1 83 ? 6.495 8.194 25.518 1.00 93.88 83 ILE A O 1
ATOM 668 N N . TYR A 1 84 ? 5.064 7.696 23.868 1.00 91.88 84 TYR A N 1
ATOM 669 C CA . TYR A 1 84 ? 3.868 7.881 24.690 1.00 91.88 84 TYR A CA 1
ATOM 670 C C . TYR A 1 84 ? 3.697 6.749 25.704 1.00 91.88 84 TYR A C 1
ATOM 672 O O . TYR A 1 84 ? 4.053 5.597 25.441 1.00 91.88 84 TYR A O 1
ATOM 680 N N . ASP A 1 85 ? 3.132 7.090 26.867 1.00 88.94 85 ASP A N 1
ATOM 681 C CA . ASP A 1 85 ? 2.877 6.121 27.927 1.00 88.94 85 ASP A CA 1
ATOM 682 C C . ASP A 1 85 ? 1.873 5.062 27.448 1.00 88.94 85 ASP A C 1
ATOM 684 O O . ASP A 1 85 ? 0.800 5.363 26.924 1.00 88.94 85 ASP A O 1
ATOM 688 N N . ARG A 1 86 ? 2.256 3.796 27.607 1.00 82.38 86 ARG A N 1
ATOM 689 C CA . ARG A 1 86 ? 1.481 2.627 27.171 1.00 82.38 86 ARG A CA 1
ATOM 690 C C . ARG A 1 86 ? 0.692 2.010 28.327 1.00 82.38 86 ARG A C 1
ATOM 692 O O . ARG A 1 86 ? -0.074 1.068 28.106 1.00 82.38 86 ARG A O 1
ATOM 699 N N . GLY A 1 87 ? 0.890 2.496 29.556 1.00 87.12 87 GLY A N 1
ATOM 700 C CA . GLY A 1 87 ? 0.303 1.924 30.761 1.00 87.12 87 GLY A CA 1
ATOM 701 C C . GLY A 1 87 ? 0.614 0.429 30.886 1.00 87.12 87 GLY A C 1
ATOM 702 O O . GLY A 1 87 ? 1.756 -0.009 30.765 1.00 87.12 87 GLY A O 1
ATOM 703 N N . SER A 1 88 ? -0.420 -0.386 31.097 1.00 87.31 88 SER A N 1
ATOM 704 C CA . SER A 1 88 ? -0.300 -1.845 31.232 1.00 87.31 88 SER A CA 1
ATOM 705 C C . SER A 1 88 ? -0.401 -2.620 29.908 1.00 87.31 88 SER A C 1
ATOM 707 O O . SER A 1 88 ? -0.340 -3.855 29.919 1.00 87.31 88 SER A O 1
ATOM 709 N N . GLN A 1 89 ? -0.552 -1.936 28.766 1.00 82.75 89 GLN A N 1
ATOM 710 C CA . GLN A 1 89 ? -0.734 -2.583 27.465 1.00 82.75 89 GLN A CA 1
ATOM 711 C C . GLN A 1 89 ? 0.556 -3.262 26.993 1.00 82.75 89 GLN A C 1
ATOM 713 O O . GLN A 1 89 ? 1.623 -2.654 26.910 1.00 82.75 89 GLN A O 1
ATOM 718 N N . LYS A 1 90 ? 0.449 -4.544 26.633 1.00 86.12 90 LYS A N 1
ATOM 719 C CA . LYS A 1 90 ? 1.552 -5.349 26.096 1.00 86.12 90 LYS A CA 1
ATOM 720 C C . LYS A 1 90 ? 1.177 -5.886 24.723 1.00 86.12 90 LYS A C 1
ATOM 722 O O . LYS A 1 90 ? 0.029 -6.244 24.476 1.00 86.12 90 LYS A O 1
ATOM 727 N N . ILE A 1 91 ? 2.166 -5.995 23.840 1.00 84.38 91 ILE A N 1
ATOM 728 C CA . ILE A 1 91 ? 1.976 -6.626 22.532 1.00 84.38 91 ILE A CA 1
ATOM 729 C C . ILE A 1 91 ? 1.723 -8.124 22.747 1.00 84.38 91 ILE A C 1
ATOM 731 O O . ILE A 1 91 ? 2.474 -8.801 23.454 1.00 84.38 91 ILE A O 1
ATOM 735 N N . SER A 1 92 ? 0.656 -8.642 22.136 1.00 89.19 92 SER A N 1
ATOM 736 C CA . SER A 1 92 ? 0.305 -10.062 22.207 1.00 89.19 92 SER A CA 1
ATOM 737 C C . SER A 1 92 ? 1.425 -10.944 21.643 1.00 89.19 92 SER A C 1
ATOM 739 O O . SER A 1 92 ? 2.001 -10.642 20.596 1.00 89.19 92 SER A O 1
ATOM 741 N N . LYS A 1 93 ? 1.689 -12.089 22.287 1.00 93.00 93 LYS A N 1
ATOM 742 C CA . LYS A 1 93 ? 2.637 -13.102 21.782 1.00 93.00 93 LYS A CA 1
ATOM 743 C C . LYS A 1 93 ? 2.252 -13.595 20.383 1.00 93.00 93 LYS A C 1
ATOM 745 O O . LYS A 1 93 ? 3.129 -13.862 19.569 1.00 93.00 93 LYS A O 1
ATOM 750 N N . VAL A 1 94 ? 0.950 -13.653 20.091 1.00 92.69 94 VAL A N 1
ATOM 751 C CA . VAL A 1 94 ? 0.431 -14.010 18.761 1.00 92.69 94 VAL A CA 1
ATOM 752 C C . VAL A 1 94 ? 0.828 -12.954 17.729 1.00 92.69 94 VAL A C 1
ATOM 754 O O . VAL A 1 94 ? 1.303 -13.306 16.656 1.00 92.69 94 VAL A O 1
ATOM 757 N N . ALA A 1 95 ? 0.711 -11.666 18.069 1.00 91.31 95 ALA A N 1
ATOM 758 C CA . ALA A 1 95 ? 1.102 -10.576 17.176 1.00 91.31 95 ALA A CA 1
ATOM 759 C C . ALA A 1 95 ? 2.611 -10.601 16.879 1.00 91.31 95 ALA A C 1
ATOM 761 O O . ALA A 1 95 ? 3.004 -10.469 15.722 1.00 91.31 95 ALA A O 1
ATOM 762 N N . TYR A 1 96 ? 3.450 -10.858 17.891 1.00 92.50 96 TYR A N 1
ATOM 763 C CA . TYR A 1 96 ? 4.886 -11.081 17.685 1.00 92.50 96 TYR A CA 1
ATOM 764 C C . TYR A 1 96 ? 5.173 -12.283 16.775 1.00 92.50 96 TYR A C 1
ATOM 766 O O . TYR A 1 96 ? 6.010 -12.178 15.882 1.00 92.50 96 TYR A O 1
ATOM 774 N N . GLY A 1 97 ? 4.471 -13.404 16.970 1.00 95.25 97 GLY A N 1
ATOM 775 C CA . GLY A 1 97 ? 4.620 -14.597 16.132 1.00 95.25 97 GLY A CA 1
ATOM 776 C C . GLY A 1 97 ? 4.259 -14.343 14.666 1.00 95.25 97 GLY A C 1
ATOM 777 O O . GLY A 1 97 ? 5.022 -14.716 13.776 1.00 95.25 97 GLY A O 1
ATOM 778 N N . ILE A 1 98 ? 3.144 -13.650 14.412 1.00 94.38 98 ILE A N 1
ATOM 779 C CA . ILE A 1 98 ? 2.726 -13.250 13.058 1.00 94.38 98 ILE A CA 1
ATOM 780 C C . ILE A 1 98 ? 3.768 -12.321 12.430 1.00 94.38 98 ILE A C 1
ATOM 782 O O . ILE A 1 98 ? 4.174 -12.541 11.291 1.00 94.38 98 ILE A O 1
ATOM 786 N N . LEU A 1 99 ? 4.236 -11.312 13.173 1.00 93.06 99 LEU A N 1
ATOM 787 C CA . LEU A 1 99 ? 5.232 -10.360 12.686 1.00 93.06 99 LEU A CA 1
ATOM 788 C C . LEU A 1 99 ? 6.530 -11.068 12.277 1.00 93.06 99 LEU A C 1
ATOM 790 O O . LEU A 1 99 ? 7.032 -10.838 11.178 1.00 93.06 99 LEU A O 1
ATOM 794 N N . LEU A 1 100 ? 7.042 -11.960 13.130 1.00 95.94 100 LEU A N 1
ATOM 795 C CA . LEU A 1 100 ? 8.240 -12.746 12.842 1.00 95.94 100 LEU A CA 1
ATOM 796 C C . LEU A 1 100 ? 8.051 -13.611 11.590 1.00 95.94 100 LEU A C 1
ATOM 798 O O . LEU A 1 100 ? 8.898 -13.588 10.700 1.00 95.94 100 LEU A O 1
ATOM 802 N N . LEU A 1 101 ? 6.931 -14.334 11.492 1.00 96.00 101 LEU A N 1
ATOM 803 C CA . LEU A 1 101 ? 6.629 -15.193 10.345 1.00 96.00 101 LEU A CA 1
ATOM 804 C C . LEU A 1 101 ? 6.580 -14.403 9.030 1.00 96.00 101 LEU A C 1
ATOM 806 O O . LEU A 1 101 ? 7.155 -14.830 8.027 1.00 96.00 101 LEU A O 1
ATOM 810 N N . VAL A 1 102 ? 5.915 -13.246 9.032 1.00 95.88 102 VAL A N 1
ATOM 811 C CA . VAL A 1 102 ? 5.784 -12.389 7.846 1.00 95.88 102 VAL A CA 1
ATOM 812 C C . VAL A 1 102 ? 7.142 -11.840 7.415 1.00 95.88 102 VAL A C 1
ATOM 814 O O . VAL A 1 102 ? 7.480 -11.933 6.235 1.00 95.88 102 VAL A O 1
ATOM 817 N N . TRP A 1 103 ? 7.953 -11.334 8.349 1.00 95.94 103 TRP A N 1
ATOM 818 C CA . TRP A 1 103 ? 9.288 -10.817 8.031 1.00 95.94 103 TRP A CA 1
ATOM 819 C C . TRP A 1 103 ? 10.250 -11.905 7.554 1.00 95.94 103 TRP A C 1
ATOM 821 O O . TRP A 1 103 ? 10.989 -11.676 6.596 1.00 95.94 103 TRP A O 1
ATOM 831 N N . LEU A 1 104 ? 10.211 -13.099 8.153 1.00 96.94 104 LEU A N 1
ATOM 832 C CA . LEU A 1 104 ? 10.994 -14.243 7.680 1.00 96.94 104 LEU A CA 1
ATOM 833 C C . LEU A 1 104 ? 10.577 -14.653 6.264 1.00 96.94 104 LEU A C 1
ATOM 835 O O . LEU A 1 104 ? 11.432 -14.826 5.397 1.00 96.94 104 LEU A O 1
ATOM 839 N N . THR A 1 105 ? 9.271 -14.743 6.003 1.00 95.94 105 THR A N 1
ATOM 840 C CA . THR A 1 105 ? 8.743 -15.066 4.668 1.00 95.94 105 THR A CA 1
ATOM 841 C C . THR A 1 105 ? 9.178 -14.022 3.640 1.00 95.94 105 THR A C 1
ATOM 843 O O . THR A 1 105 ? 9.658 -14.380 2.563 1.00 95.94 105 THR A O 1
ATOM 846 N N . ALA A 1 106 ? 9.072 -12.734 3.980 1.00 95.06 106 ALA A N 1
ATOM 847 C CA . ALA A 1 106 ? 9.503 -11.639 3.119 1.00 95.06 106 ALA A CA 1
ATOM 848 C C . ALA A 1 106 ? 11.011 -11.699 2.825 1.00 95.06 106 ALA A C 1
ATOM 850 O O . ALA A 1 106 ? 11.407 -11.556 1.667 1.00 95.06 106 ALA A O 1
ATOM 851 N N . ALA A 1 107 ? 11.842 -11.975 3.836 1.00 96.56 107 ALA A N 1
ATOM 852 C CA . ALA A 1 107 ? 13.290 -12.107 3.683 1.00 96.56 107 ALA A CA 1
ATOM 853 C C . ALA A 1 107 ? 13.670 -13.292 2.780 1.00 96.56 107 ALA A C 1
ATOM 855 O O . ALA A 1 107 ? 14.441 -13.123 1.836 1.00 96.56 107 ALA A O 1
ATOM 856 N N . VAL A 1 108 ? 13.088 -14.476 3.006 1.00 97.25 108 VAL A N 1
ATOM 857 C CA . VAL A 1 108 ? 13.320 -15.661 2.160 1.00 97.25 108 VAL A CA 1
ATOM 858 C C . VAL A 1 108 ? 12.921 -15.378 0.710 1.00 97.25 108 VAL A C 1
ATOM 860 O O . VAL A 1 108 ? 13.702 -15.628 -0.209 1.00 97.25 108 VAL A O 1
ATOM 863 N N . CYS A 1 109 ? 11.737 -14.797 0.491 1.00 97.00 109 CYS A N 1
ATOM 864 C CA . CYS A 1 109 ? 11.273 -14.453 -0.853 1.00 97.00 109 CYS A CA 1
ATOM 865 C C . CYS A 1 109 ? 12.183 -13.420 -1.527 1.00 97.00 109 CYS A C 1
ATOM 867 O O . CYS A 1 109 ? 12.461 -13.552 -2.720 1.00 97.00 109 CYS A O 1
ATOM 869 N N . PHE A 1 110 ? 12.684 -12.435 -0.775 1.00 96.00 110 PHE A N 1
ATOM 870 C CA . PHE A 1 110 ? 13.634 -11.445 -1.274 1.00 96.00 110 PHE A CA 1
ATOM 871 C C . PHE A 1 110 ? 14.922 -12.103 -1.774 1.00 96.00 110 PHE A C 1
ATOM 873 O O . PHE A 1 110 ? 15.327 -11.845 -2.906 1.00 96.00 110 PHE A O 1
ATOM 8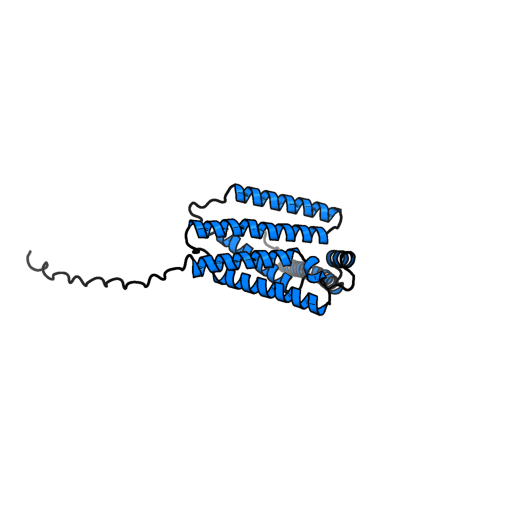80 N N . PHE A 1 111 ? 15.532 -13.005 -0.998 1.00 96.38 111 PHE A N 1
ATOM 881 C CA . PHE A 1 111 ? 16.760 -13.690 -1.421 1.00 96.38 111 PHE A CA 1
ATOM 882 C C . PHE A 1 111 ? 16.539 -14.629 -2.616 1.00 96.38 111 PHE A C 1
ATOM 884 O O . PHE A 1 111 ? 17.366 -14.662 -3.528 1.00 96.38 111 PHE A O 1
ATOM 891 N N . ILE A 1 112 ? 15.399 -15.330 -2.677 1.00 96.31 112 ILE A N 1
ATOM 892 C CA . ILE A 1 112 ? 15.021 -16.142 -3.849 1.00 96.31 112 ILE A CA 1
ATOM 893 C C . ILE A 1 112 ? 14.890 -15.259 -5.095 1.00 96.31 112 ILE A C 1
ATOM 895 O O . ILE A 1 112 ? 15.395 -15.609 -6.166 1.00 96.31 112 ILE A O 1
ATOM 899 N N . ALA A 1 113 ? 14.208 -14.121 -4.972 1.00 94.31 113 ALA A N 1
ATOM 900 C CA . ALA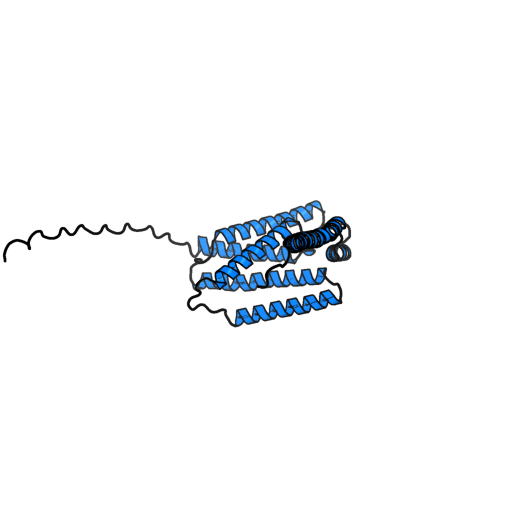 A 1 113 ? 14.006 -13.193 -6.075 1.00 94.31 113 ALA A CA 1
ATOM 901 C C . ALA A 1 113 ? 15.309 -12.515 -6.511 1.00 94.31 113 ALA A C 1
ATOM 903 O O . ALA A 1 113 ? 15.506 -12.332 -7.711 1.00 94.31 113 ALA A O 1
ATOM 904 N N . LEU A 1 114 ? 16.196 -12.201 -5.563 1.00 92.88 114 LEU A N 1
ATOM 905 C CA . LEU A 1 114 ? 17.517 -11.638 -5.821 1.00 92.88 114 LEU A CA 1
ATOM 906 C C . LEU A 1 114 ? 18.379 -12.611 -6.634 1.00 92.88 114 LEU A C 1
ATOM 908 O O . LEU A 1 114 ? 18.931 -12.212 -7.655 1.00 92.88 114 LEU A O 1
ATOM 912 N N . HIS A 1 115 ? 18.436 -13.885 -6.227 1.00 95.06 115 HIS A N 1
ATOM 913 C CA . HIS A 1 115 ? 19.219 -14.917 -6.915 1.00 95.06 115 HIS A CA 1
ATOM 914 C C . HIS A 1 115 ? 18.679 -15.242 -8.318 1.00 95.06 115 HIS A C 1
ATOM 916 O O . HIS A 1 115 ? 19.447 -15.382 -9.261 1.00 95.06 115 HIS A O 1
ATOM 922 N N . ASN A 1 116 ? 17.353 -15.333 -8.475 1.00 93.12 116 ASN A N 1
ATOM 923 C CA . ASN A 1 116 ? 16.712 -15.722 -9.741 1.00 93.12 116 ASN A CA 1
ATOM 924 C C . ASN A 1 116 ? 16.284 -14.523 -10.612 1.00 93.12 116 ASN A C 1
ATOM 926 O O . ASN A 1 116 ? 15.585 -14.702 -11.609 1.00 93.12 116 ASN A O 1
ATOM 930 N N . HIS A 1 117 ? 16.611 -13.296 -10.197 1.00 90.94 117 HIS A N 1
ATOM 931 C CA . HIS A 1 117 ? 16.158 -12.039 -10.800 1.00 90.94 117 HIS A CA 1
ATOM 932 C C . HIS A 1 117 ? 14.631 -11.925 -11.001 1.00 90.94 117 HIS A C 1
ATOM 934 O O . HIS A 1 117 ? 14.183 -11.215 -11.897 1.00 90.94 117 HIS A O 1
ATOM 940 N N . ARG A 1 118 ? 13.795 -12.585 -10.184 1.00 92.12 118 ARG A N 1
ATOM 941 C CA . ARG A 1 118 ? 12.320 -12.604 -10.338 1.00 92.12 118 ARG A CA 1
ATOM 942 C C . ARG A 1 118 ? 11.616 -11.498 -9.542 1.00 92.12 118 ARG A C 1
ATOM 944 O O . ARG A 1 118 ? 10.860 -11.767 -8.609 1.00 92.12 118 ARG A O 1
ATOM 951 N N . TRP A 1 119 ? 11.837 -10.247 -9.931 1.00 91.19 119 TRP A N 1
ATOM 952 C CA . TRP A 1 119 ? 11.321 -9.063 -9.232 1.00 91.19 119 TRP A CA 1
ATOM 953 C C . TRP A 1 119 ? 9.795 -8.909 -9.280 1.00 91.19 119 TRP A C 1
ATOM 955 O O . TRP A 1 119 ? 9.183 -8.595 -8.263 1.00 91.19 119 TRP A O 1
ATOM 965 N N . LEU A 1 120 ? 9.153 -9.169 -10.425 1.00 90.25 120 LEU A N 1
ATOM 966 C CA . LEU A 1 120 ? 7.690 -9.093 -10.546 1.00 90.25 120 LEU A CA 1
ATOM 967 C C . LEU A 1 120 ? 6.991 -10.136 -9.660 1.00 90.25 120 LEU A C 1
ATOM 969 O O . LEU A 1 120 ? 5.941 -9.866 -9.074 1.00 90.25 120 LEU A O 1
ATOM 973 N N . TRP A 1 121 ? 7.590 -11.323 -9.537 1.00 93.44 121 TRP A N 1
ATOM 974 C CA . TRP A 1 121 ? 7.100 -12.362 -8.633 1.00 93.44 121 TRP A CA 1
ATOM 975 C C . TRP A 1 121 ? 7.215 -11.920 -7.171 1.00 93.44 121 TRP A C 1
ATOM 977 O O . TRP A 1 121 ? 6.249 -12.060 -6.428 1.00 93.44 121 TRP A O 1
ATOM 987 N N . LEU A 1 122 ? 8.342 -11.313 -6.779 1.00 94.12 122 LEU A N 1
ATOM 988 C CA . LEU A 1 122 ? 8.520 -10.773 -5.429 1.00 94.12 122 LEU A CA 1
ATOM 989 C C . LEU A 1 122 ? 7.457 -9.725 -5.082 1.00 94.12 122 LEU A C 1
ATOM 991 O O . LEU A 1 122 ? 6.865 -9.791 -4.008 1.00 94.12 122 LEU A O 1
ATOM 995 N N . LEU A 1 123 ? 7.177 -8.797 -6.003 1.00 91.25 123 LEU A N 1
ATOM 996 C CA . LEU A 1 123 ? 6.109 -7.813 -5.819 1.00 91.25 123 LEU A CA 1
ATOM 997 C C . LEU A 1 123 ? 4.751 -8.488 -5.631 1.00 91.25 123 LEU A C 1
ATOM 999 O O . LEU A 1 123 ? 4.016 -8.123 -4.722 1.00 91.25 123 LEU A O 1
ATOM 1003 N N . SER A 1 124 ? 4.455 -9.514 -6.432 1.00 91.19 124 SER A N 1
ATOM 1004 C CA . SER A 1 124 ? 3.207 -10.278 -6.307 1.00 91.19 124 SER A CA 1
ATOM 1005 C C . SER A 1 124 ? 3.081 -10.937 -4.925 1.00 91.19 124 SER A C 1
ATOM 1007 O O . SER A 1 124 ? 2.007 -10.911 -4.327 1.00 91.19 124 SER A O 1
ATOM 1009 N N . VAL A 1 125 ? 4.182 -11.477 -4.384 1.00 93.81 125 VAL A N 1
ATOM 1010 C CA . VAL A 1 125 ? 4.227 -12.034 -3.021 1.00 93.81 125 VAL A CA 1
ATOM 1011 C C . VAL A 1 125 ? 3.989 -10.948 -1.972 1.00 93.81 125 VAL A C 1
ATOM 1013 O O . VAL A 1 125 ? 3.164 -11.142 -1.082 1.00 93.81 125 VAL A O 1
ATOM 1016 N N . PHE A 1 126 ? 4.662 -9.799 -2.071 1.00 93.25 126 PHE A N 1
ATOM 1017 C CA . PHE A 1 126 ? 4.481 -8.694 -1.124 1.00 93.25 126 PHE A CA 1
ATOM 1018 C C . PHE A 1 126 ? 3.057 -8.142 -1.135 1.00 93.25 126 PHE A C 1
ATOM 1020 O O . PHE A 1 126 ? 2.497 -7.906 -0.065 1.00 93.25 126 PHE A O 1
ATOM 1027 N N . THR A 1 127 ? 2.429 -8.006 -2.304 1.00 91.94 127 THR A N 1
ATOM 1028 C CA . THR A 1 127 ? 1.024 -7.592 -2.366 1.00 91.94 127 THR A CA 1
ATOM 1029 C C . THR A 1 127 ? 0.100 -8.649 -1.756 1.00 91.94 127 THR A C 1
ATOM 1031 O O . THR A 1 127 ? -0.841 -8.297 -1.050 1.00 91.94 127 THR A O 1
ATOM 1034 N N . GLY A 1 128 ? 0.391 -9.941 -1.942 1.00 92.81 128 GLY A N 1
ATOM 1035 C CA . GLY A 1 128 ? -0.328 -11.020 -1.257 1.00 92.81 128 GLY A CA 1
ATOM 1036 C C . GLY A 1 128 ? -0.211 -10.931 0.269 1.00 92.81 128 GLY A C 1
ATOM 1037 O O . GLY A 1 128 ? -1.222 -10.961 0.969 1.00 92.81 128 GLY A O 1
ATOM 1038 N N . ILE A 1 129 ? 1.009 -10.735 0.785 1.00 93.56 129 ILE A N 1
ATOM 1039 C CA . ILE A 1 129 ? 1.257 -10.502 2.217 1.00 93.56 129 ILE A CA 1
ATOM 1040 C C . ILE A 1 129 ? 0.456 -9.292 2.709 1.00 93.56 129 ILE A C 1
ATOM 1042 O O . ILE A 1 129 ? -0.181 -9.377 3.755 1.00 93.56 129 ILE A O 1
ATOM 1046 N N . GLN A 1 130 ? 0.453 -8.187 1.962 1.00 91.12 130 GLN A N 1
ATOM 1047 C CA . GLN A 1 130 ? -0.278 -6.972 2.318 1.00 91.12 130 GLN A CA 1
ATOM 1048 C C . GLN A 1 130 ? -1.788 -7.217 2.441 1.00 91.12 130 GLN A C 1
ATOM 1050 O O . GLN A 1 130 ? -2.381 -6.816 3.442 1.00 91.12 130 GLN A O 1
ATOM 1055 N N . VAL A 1 131 ? -2.405 -7.908 1.476 1.00 93.19 131 VAL A N 1
ATOM 1056 C CA . VAL A 1 131 ? -3.837 -8.265 1.528 1.00 93.19 131 VAL A CA 1
ATOM 1057 C C . VAL A 1 131 ? -4.137 -9.124 2.760 1.00 93.19 131 VAL A C 1
ATOM 1059 O O . VAL A 1 131 ? -5.057 -8.811 3.518 1.00 93.19 131 VAL A O 1
ATOM 1062 N N . CYS A 1 132 ? -3.329 -10.157 3.016 1.00 94.12 132 CYS A N 1
ATOM 1063 C CA . CYS A 1 132 ? -3.481 -11.011 4.197 1.00 94.12 132 CYS A CA 1
ATOM 1064 C C . CYS A 1 132 ? -3.332 -10.220 5.504 1.00 94.12 132 CYS A C 1
ATOM 1066 O O . CYS A 1 132 ? -4.144 -10.371 6.417 1.00 94.12 132 CYS A O 1
ATOM 1068 N N . MET A 1 133 ? -2.326 -9.346 5.589 1.00 91.81 133 MET A N 1
ATOM 1069 C CA . MET A 1 133 ? -2.090 -8.502 6.760 1.00 91.81 133 MET A CA 1
ATOM 1070 C C . MET A 1 133 ? -3.271 -7.578 7.041 1.00 91.81 133 MET A C 1
ATOM 1072 O O . MET A 1 133 ? -3.618 -7.401 8.207 1.00 91.81 133 MET A O 1
ATOM 1076 N N . THR A 1 134 ? -3.923 -7.042 6.005 1.00 91.12 134 THR A N 1
ATOM 1077 C CA . THR A 1 134 ? -5.133 -6.220 6.151 1.00 91.12 134 THR A CA 1
ATOM 1078 C C . THR A 1 134 ? -6.263 -6.981 6.835 1.00 91.12 134 THR A C 1
ATOM 1080 O O . THR A 1 134 ? -6.836 -6.481 7.801 1.00 91.12 134 THR A O 1
ATOM 1083 N N . VAL A 1 135 ? -6.528 -8.219 6.418 1.00 93.50 135 VAL A N 1
ATOM 1084 C CA . VAL A 1 135 ? -7.543 -9.069 7.061 1.00 93.50 135 VAL A CA 1
ATOM 1085 C C . VAL A 1 135 ? -7.159 -9.383 8.511 1.00 93.50 135 VAL A C 1
ATOM 1087 O O . VAL A 1 135 ? -7.976 -9.227 9.420 1.00 93.50 135 VAL A O 1
ATOM 1090 N N . ILE A 1 136 ? -5.897 -9.764 8.744 1.00 93.12 136 ILE A N 1
ATOM 1091 C CA . ILE A 1 136 ? -5.379 -10.115 10.075 1.00 93.12 136 ILE A CA 1
ATOM 1092 C C . ILE A 1 136 ? -5.496 -8.946 11.061 1.00 93.12 136 ILE A C 1
ATOM 1094 O O . ILE A 1 136 ? -5.752 -9.193 12.236 1.00 93.12 136 ILE A O 1
ATOM 1098 N N . LYS A 1 137 ? -5.322 -7.690 10.622 1.00 90.06 137 LYS A N 1
ATOM 1099 C CA . LYS A 1 137 ? -5.469 -6.514 11.501 1.00 90.06 137 LYS A CA 1
ATOM 1100 C C . LYS A 1 137 ? -6.926 -6.071 11.670 1.00 90.06 137 LYS A C 1
ATOM 1102 O O . LYS A 1 137 ? -7.305 -5.654 12.762 1.00 90.06 137 LYS A O 1
ATOM 1107 N N . TYR A 1 138 ? -7.749 -6.165 10.624 1.00 94.06 138 TYR A N 1
ATOM 1108 C CA . TYR A 1 138 ? -9.115 -5.636 10.659 1.00 94.06 138 TYR A CA 1
ATOM 1109 C C . TYR A 1 138 ? -10.096 -6.554 11.393 1.00 94.06 138 TYR A C 1
ATOM 1111 O O . TYR A 1 138 ? -10.964 -6.044 12.102 1.00 94.06 138 TYR A O 1
ATOM 1119 N N . ILE A 1 139 ? -9.929 -7.883 11.334 1.00 95.06 139 ILE A N 1
ATOM 1120 C CA . ILE A 1 139 ? -10.792 -8.813 12.085 1.00 95.06 139 ILE A CA 1
ATOM 1121 C C . ILE A 1 139 ? -10.714 -8.564 13.603 1.00 95.06 139 ILE A C 1
ATOM 1123 O O . ILE A 1 139 ? -11.764 -8.338 14.210 1.00 95.06 139 ILE A O 1
ATOM 1127 N N . PRO A 1 140 ? -9.528 -8.546 14.250 1.00 92.75 140 PRO A N 1
ATOM 1128 C CA . PRO A 1 140 ? -9.437 -8.250 15.674 1.00 92.75 140 PRO A CA 1
ATOM 1129 C C . PRO A 1 140 ? -10.007 -6.881 16.021 1.00 92.75 140 PRO A C 1
ATOM 1131 O O . PRO A 1 140 ? -10.656 -6.756 17.051 1.00 92.75 140 PRO A O 1
ATOM 1134 N N . GLN A 1 141 ? -9.820 -5.870 15.166 1.00 94.00 141 GLN A N 1
ATOM 1135 C CA . GLN A 1 141 ? -10.395 -4.548 15.401 1.00 94.00 141 GLN A CA 1
ATOM 1136 C C . GLN A 1 141 ? -11.929 -4.584 15.387 1.00 94.00 141 GLN A C 1
ATOM 1138 O O . GLN A 1 141 ? -12.559 -4.073 16.312 1.00 94.00 141 GLN A O 1
ATOM 1143 N N . ALA A 1 142 ? -12.534 -5.247 14.399 1.00 95.50 142 ALA A N 1
ATOM 1144 C CA . ALA A 1 142 ? -13.984 -5.420 14.308 1.00 95.50 142 ALA A CA 1
ATOM 1145 C C . ALA A 1 142 ? -14.545 -6.160 15.531 1.00 95.50 142 ALA A C 1
ATOM 1147 O O . ALA A 1 142 ? -15.571 -5.762 16.092 1.00 95.50 142 ALA A O 1
ATOM 1148 N N . VAL A 1 143 ? -13.844 -7.206 15.976 1.00 95.12 143 VAL A N 1
ATOM 1149 C CA . VAL A 1 143 ? -14.198 -7.971 17.177 1.00 95.12 143 VAL A CA 1
ATOM 1150 C C . VAL A 1 143 ? -14.040 -7.117 18.435 1.00 95.12 143 VAL A C 1
ATOM 1152 O O . VAL A 1 143 ? -14.943 -7.105 19.266 1.00 95.12 143 VAL A O 1
ATOM 1155 N N . MET A 1 144 ? -12.954 -6.353 18.576 1.00 92.62 144 MET A N 1
ATOM 1156 C CA . MET A 1 144 ? -12.741 -5.463 19.723 1.00 92.62 144 MET A CA 1
ATOM 1157 C C . MET A 1 144 ? -13.821 -4.389 19.818 1.00 92.62 144 MET A C 1
ATOM 1159 O O . MET A 1 144 ? -14.341 -4.169 20.910 1.00 92.62 144 MET A O 1
ATOM 1163 N N . ASN A 1 145 ? -14.206 -3.774 18.698 1.00 94.69 145 ASN A N 1
ATOM 1164 C CA . ASN A 1 145 ? -15.317 -2.823 18.660 1.00 94.69 145 ASN A CA 1
ATOM 1165 C C . ASN A 1 145 ? -16.617 -3.496 19.134 1.00 94.69 145 ASN A C 1
ATOM 1167 O O . ASN A 1 145 ? -17.354 -2.946 19.953 1.00 94.69 145 ASN A O 1
ATOM 1171 N N . PHE A 1 146 ? -16.878 -4.730 18.683 1.00 94.44 146 PHE A N 1
ATOM 1172 C CA . PHE A 1 146 ? -18.049 -5.494 19.111 1.00 94.44 146 PHE A CA 1
ATOM 1173 C C . PHE A 1 146 ? -18.021 -5.877 20.596 1.00 94.44 146 PHE A C 1
ATOM 1175 O O . PHE A 1 146 ? -19.064 -5.819 21.248 1.00 94.44 146 PHE A O 1
ATOM 1182 N N . MET A 1 147 ? -16.864 -6.267 21.132 1.00 94.25 147 MET A N 1
ATOM 1183 C CA . MET A 1 147 ? -16.700 -6.646 22.538 1.00 94.25 147 MET A CA 1
ATOM 1184 C C . MET A 1 147 ? -16.800 -5.438 23.472 1.00 94.25 147 MET A C 1
ATOM 1186 O O . MET A 1 147 ? -17.405 -5.539 24.533 1.00 94.25 147 MET A O 1
ATOM 1190 N N . ARG A 1 148 ? -16.221 -4.297 23.078 1.00 93.00 148 ARG A N 1
ATOM 1191 C CA . ARG A 1 148 ? -16.216 -3.057 23.872 1.00 93.00 148 ARG A CA 1
ATOM 1192 C C . ARG A 1 148 ? -17.507 -2.255 23.746 1.00 93.00 148 ARG A C 1
ATOM 1194 O O . ARG A 1 148 ? -17.738 -1.388 24.579 1.00 93.00 148 ARG A O 1
ATOM 1201 N N . LYS A 1 149 ? -18.318 -2.519 22.712 1.00 93.56 149 LYS A N 1
ATOM 1202 C CA . LYS A 1 149 ? -19.503 -1.716 22.358 1.00 93.56 149 LYS A CA 1
ATOM 1203 C C . LYS A 1 149 ? -19.165 -0.232 22.170 1.00 93.56 149 LYS A C 1
ATOM 1205 O O . LYS A 1 149 ? -19.945 0.645 22.518 1.00 93.56 149 LYS A O 1
ATOM 1210 N N . SER A 1 150 ? -17.967 0.032 21.658 1.00 90.69 150 SER A N 1
ATOM 1211 C CA . SER A 1 150 ? -17.418 1.367 21.457 1.00 90.69 150 SER A CA 1
ATOM 1212 C C . SER A 1 150 ? -16.378 1.319 20.345 1.00 90.69 150 SER A C 1
ATOM 1214 O O . SER A 1 150 ? -15.651 0.333 20.199 1.00 90.69 150 SER A O 1
ATOM 1216 N N . THR A 1 151 ? -16.314 2.397 19.573 1.00 91.19 151 THR A N 1
ATOM 1217 C CA . THR A 1 151 ? -15.302 2.639 18.537 1.00 91.19 151 THR A CA 1
ATOM 1218 C C . THR A 1 151 ? -14.330 3.757 18.920 1.00 91.19 151 THR A C 1
ATOM 1220 O O . THR A 1 151 ? -13.577 4.224 18.073 1.00 91.19 151 THR A O 1
ATOM 1223 N N . GLU A 1 152 ? -14.348 4.203 20.177 1.00 84.88 152 GLU A N 1
ATOM 1224 C CA . GLU A 1 152 ? -13.425 5.223 20.676 1.00 84.88 152 GLU A CA 1
ATOM 1225 C C . GLU A 1 152 ? -11.972 4.720 20.612 1.00 84.88 152 GLU A C 1
ATOM 1227 O O . GLU A 1 152 ? -11.674 3.572 20.962 1.00 84.88 152 GLU A O 1
ATOM 1232 N N . GLY A 1 153 ? -11.058 5.585 20.165 1.00 81.81 153 GLY A N 1
ATOM 1233 C CA . GLY A 1 153 ? -9.618 5.298 20.101 1.00 81.81 153 GLY A CA 1
ATOM 1234 C C . GLY A 1 153 ? -8.958 5.488 18.732 1.00 81.81 153 GLY A C 1
ATOM 1235 O O . GLY A 1 153 ? -7.737 5.378 18.640 1.00 81.81 153 GLY A O 1
ATOM 1236 N N . TRP A 1 154 ? -9.716 5.786 17.676 1.00 83.19 154 TRP A N 1
ATOM 1237 C CA . TRP A 1 154 ? -9.171 6.170 16.370 1.00 83.19 154 TRP A CA 1
ATOM 1238 C C . TRP A 1 154 ? -10.128 7.118 15.633 1.00 83.19 154 TRP A C 1
ATOM 1240 O O . TRP A 1 154 ? -11.324 7.155 15.907 1.00 83.19 154 TRP A O 1
ATOM 1250 N N . SER A 1 155 ? -9.590 7.927 14.718 1.00 88.19 155 SER A N 1
ATOM 1251 C CA . SER A 1 155 ? -10.379 8.928 13.991 1.00 88.19 155 SER A CA 1
ATOM 1252 C C . SER A 1 155 ? -11.262 8.280 12.926 1.00 88.19 155 SER A C 1
ATOM 1254 O O . SER A 1 155 ? -10.736 7.716 11.964 1.00 88.19 155 SER A O 1
ATOM 1256 N N . ILE A 1 156 ? -12.587 8.436 13.035 1.00 90.56 156 ILE A N 1
ATOM 1257 C CA . ILE A 1 156 ? -13.540 7.956 12.019 1.00 90.56 156 ILE A CA 1
ATOM 1258 C C . ILE A 1 156 ? -13.242 8.517 10.622 1.00 90.56 156 ILE A C 1
ATOM 1260 O O . ILE A 1 156 ? -13.431 7.830 9.619 1.00 90.56 156 ILE A O 1
ATOM 1264 N N . VAL A 1 157 ? -12.676 9.728 10.554 1.00 89.44 157 VAL A N 1
ATOM 1265 C CA . VAL A 1 157 ? -12.278 10.378 9.299 1.00 89.44 157 VAL A CA 1
ATOM 1266 C C . VAL A 1 157 ? -11.266 9.531 8.525 1.00 89.44 157 VAL A C 1
ATOM 1268 O O . VAL A 1 157 ? -11.356 9.474 7.303 1.00 89.44 157 VAL A O 1
ATOM 1271 N N . ASN A 1 158 ? -10.362 8.806 9.197 1.00 87.69 158 ASN A N 1
ATOM 1272 C CA . ASN A 1 158 ? -9.428 7.914 8.499 1.00 87.69 158 ASN A CA 1
ATOM 1273 C C . ASN A 1 158 ? -10.156 6.804 7.738 1.00 87.69 158 ASN A C 1
ATOM 1275 O O . ASN A 1 158 ? -9.763 6.498 6.620 1.00 87.69 158 ASN A O 1
ATOM 1279 N N . ILE A 1 159 ? -11.212 6.223 8.312 1.00 90.81 159 ILE A N 1
ATOM 1280 C CA . ILE A 1 159 ? -11.974 5.154 7.652 1.00 90.81 159 ILE A CA 1
ATOM 1281 C C . ILE A 1 159 ? -12.875 5.705 6.551 1.00 90.81 159 ILE A C 1
ATOM 1283 O O . ILE A 1 159 ? -13.004 5.076 5.509 1.00 90.81 159 ILE A O 1
ATOM 1287 N N . LEU A 1 160 ? -13.432 6.909 6.710 1.00 87.81 160 LEU A N 1
ATOM 1288 C CA . LEU A 1 160 ? -14.155 7.575 5.618 1.00 87.81 160 LEU A CA 1
ATOM 1289 C C . LEU A 1 160 ? -13.237 7.880 4.422 1.00 87.81 160 LEU A C 1
ATOM 1291 O O . LEU A 1 160 ? -13.649 7.746 3.265 1.00 87.81 160 LEU A O 1
ATOM 1295 N N . LEU A 1 161 ? -11.991 8.279 4.695 1.00 86.81 161 LEU A N 1
ATOM 1296 C CA . LEU A 1 161 ? -10.980 8.511 3.666 1.00 86.81 161 LEU A CA 1
ATOM 1297 C C . LEU A 1 161 ? -10.478 7.202 3.039 1.00 86.81 161 LEU A C 1
ATOM 1299 O O . LEU A 1 161 ? -10.329 7.172 1.819 1.00 86.81 161 LEU A O 1
ATOM 1303 N N . ASP A 1 162 ? -10.269 6.131 3.818 1.00 86.75 162 ASP A N 1
ATOM 1304 C CA . ASP A 1 162 ? -9.905 4.798 3.294 1.00 86.75 162 ASP A CA 1
ATOM 1305 C C . ASP A 1 162 ? -11.020 4.255 2.388 1.00 86.75 162 ASP A C 1
ATOM 1307 O O . ASP A 1 162 ? -10.762 3.886 1.243 1.00 86.75 162 ASP A O 1
ATOM 1311 N N . PHE A 1 163 ? -12.280 4.372 2.820 1.00 89.50 163 PHE A N 1
ATOM 1312 C CA . PHE A 1 163 ? -13.458 3.986 2.042 1.00 89.50 163 PHE A CA 1
ATOM 1313 C C . PHE A 1 163 ? -13.530 4.730 0.705 1.00 89.50 163 PHE A C 1
ATOM 1315 O O . PHE A 1 163 ? -13.671 4.125 -0.363 1.00 89.50 163 PHE A O 1
ATOM 1322 N N . SER A 1 164 ? -13.391 6.057 0.754 1.00 85.44 164 SER A N 1
ATOM 1323 C CA . SER A 1 164 ? -13.396 6.907 -0.440 1.00 85.44 164 SER A CA 1
ATOM 1324 C C . SER A 1 164 ? -12.221 6.575 -1.365 1.00 85.44 164 SER A C 1
ATOM 1326 O O . SER A 1 164 ? -12.391 6.502 -2.584 1.00 85.44 164 SER A O 1
ATOM 1328 N N . GLY A 1 165 ? -11.042 6.318 -0.792 1.00 85.69 165 GLY A N 1
ATOM 1329 C CA . GLY A 1 165 ? -9.849 5.876 -1.509 1.00 85.69 165 GLY A CA 1
ATOM 1330 C C . GLY A 1 165 ? -10.043 4.523 -2.191 1.00 85.69 165 GLY A C 1
ATOM 1331 O O . GLY A 1 165 ? -9.681 4.375 -3.357 1.00 85.69 165 GLY A O 1
ATOM 1332 N N . SER A 1 166 ? -10.683 3.565 -1.522 1.00 87.44 166 SER A N 1
ATOM 1333 C CA . SER A 1 166 ? -11.011 2.244 -2.066 1.00 87.44 166 SER A CA 1
ATOM 1334 C C . SER A 1 166 ? -11.983 2.327 -3.245 1.00 87.44 166 SER A C 1
ATOM 1336 O O . SER A 1 166 ? -11.756 1.673 -4.268 1.00 87.44 166 SER A O 1
ATOM 1338 N N . ILE A 1 167 ? -13.008 3.185 -3.165 1.00 83.81 167 ILE A N 1
ATOM 1339 C CA . ILE A 1 167 ? -13.914 3.461 -4.293 1.00 83.81 167 ILE A CA 1
ATOM 1340 C C . ILE A 1 167 ? -13.153 4.103 -5.456 1.00 83.81 167 ILE A C 1
ATOM 1342 O O . ILE A 1 167 ? -13.248 3.631 -6.591 1.00 83.81 167 ILE A O 1
ATOM 1346 N N . ALA A 1 168 ? -12.374 5.155 -5.187 1.00 85.19 168 ALA A N 1
ATOM 1347 C CA . ALA A 1 168 ? -11.601 5.853 -6.212 1.00 85.19 168 ALA A CA 1
ATOM 1348 C C . ALA A 1 168 ? -10.589 4.922 -6.901 1.00 85.19 168 ALA A C 1
ATOM 1350 O O . ALA A 1 168 ? -10.423 4.971 -8.119 1.00 85.19 168 ALA A O 1
ATOM 1351 N N . ASN A 1 169 ? -9.960 4.026 -6.139 1.00 83.88 169 ASN A N 1
ATOM 1352 C CA . ASN A 1 169 ? -9.025 3.029 -6.642 1.00 83.88 169 ASN A CA 1
ATOM 1353 C C . ASN A 1 169 ? -9.695 2.037 -7.603 1.00 83.88 169 ASN A C 1
ATOM 1355 O O . ASN A 1 169 ? -9.177 1.771 -8.691 1.00 83.88 169 ASN A O 1
ATOM 1359 N N . TYR A 1 170 ? -10.865 1.518 -7.225 1.00 83.25 170 TYR A N 1
ATOM 1360 C CA . TYR A 1 170 ? -11.645 0.628 -8.083 1.00 83.25 170 TYR A CA 1
ATOM 1361 C C . TYR A 1 170 ? -12.123 1.346 -9.355 1.00 83.25 170 TYR A C 1
ATOM 1363 O O . TYR A 1 170 ? -12.025 0.798 -10.457 1.00 83.25 170 TYR A O 1
ATOM 1371 N N . ALA A 1 171 ? -12.571 2.600 -9.228 1.00 81.50 171 ALA A N 1
ATOM 1372 C CA . ALA A 1 171 ? -12.960 3.435 -10.362 1.00 81.50 171 ALA A CA 1
ATOM 1373 C C . ALA A 1 171 ? -11.782 3.696 -11.317 1.00 81.50 171 ALA A C 1
ATOM 1375 O O . ALA A 1 171 ? -11.944 3.567 -12.530 1.00 81.50 171 ALA A O 1
ATOM 1376 N N . GLN A 1 172 ? -10.584 3.976 -10.791 1.00 82.19 172 GLN A N 1
ATOM 1377 C CA . GLN A 1 172 ? -9.368 4.138 -11.593 1.00 82.19 172 GLN A CA 1
ATOM 1378 C C . GLN A 1 172 ? -9.068 2.877 -12.414 1.00 82.19 172 GLN A C 1
ATOM 1380 O O . GLN A 1 172 ? -8.856 2.973 -13.622 1.00 82.19 172 GLN A O 1
ATOM 1385 N N . MET A 1 173 ? -9.068 1.699 -11.783 1.00 80.88 173 MET A N 1
ATOM 1386 C CA . MET A 1 173 ? -8.795 0.431 -12.476 1.00 80.88 173 MET A CA 1
ATOM 1387 C C . MET A 1 173 ? -9.864 0.101 -13.527 1.00 80.88 173 MET A C 1
ATOM 1389 O O . MET A 1 173 ? -9.544 -0.415 -14.601 1.00 80.88 173 MET A O 1
ATOM 1393 N N . SER A 1 174 ? -11.124 0.441 -13.243 1.00 83.50 174 SER A N 1
ATOM 1394 C CA . SER A 1 174 ? -12.235 0.292 -14.187 1.00 83.50 174 SER A CA 1
ATOM 1395 C C . SER A 1 174 ? -12.043 1.186 -15.411 1.00 83.50 174 SER A C 1
ATOM 1397 O O . SER A 1 174 ? -12.100 0.699 -16.537 1.00 83.50 174 SER A O 1
ATOM 1399 N N . MET A 1 175 ? -11.730 2.468 -15.199 1.00 80.19 175 MET A N 1
ATOM 1400 C CA . MET A 1 175 ? -11.492 3.427 -16.280 1.00 80.19 175 MET A CA 1
ATOM 1401 C C . MET A 1 175 ? -10.311 3.005 -17.164 1.00 80.19 175 MET A C 1
ATOM 1403 O O . MET A 1 175 ? -10.420 3.043 -18.384 1.00 80.19 175 MET A O 1
ATOM 1407 N N . GLN A 1 176 ? -9.211 2.539 -16.561 1.00 77.38 176 GLN A N 1
ATOM 1408 C CA . GLN A 1 176 ? -8.062 2.007 -17.305 1.00 77.38 176 GLN A CA 1
ATOM 1409 C C . GLN A 1 176 ? -8.437 0.776 -18.140 1.00 77.38 176 GLN A C 1
ATOM 1411 O O . GLN A 1 176 ? -7.994 0.646 -19.273 1.00 77.38 176 GLN A O 1
ATOM 1416 N N . SER A 1 177 ? -9.268 -0.120 -17.607 1.00 83.50 177 SER A N 1
ATOM 1417 C CA . SER A 1 177 ? -9.688 -1.325 -18.336 1.00 83.50 177 SER A CA 1
ATOM 1418 C C . SER A 1 177 ? -10.582 -1.006 -19.532 1.00 83.50 177 SER A C 1
ATOM 1420 O O . SER A 1 177 ? -10.430 -1.626 -20.579 1.00 83.50 177 SER A O 1
ATOM 1422 N N . ILE A 1 178 ? -11.480 -0.026 -19.382 1.00 82.50 178 ILE A N 1
ATOM 1423 C CA . ILE A 1 178 ? -12.354 0.453 -20.463 1.00 82.50 178 ILE A CA 1
ATOM 1424 C C . ILE A 1 178 ? -11.524 1.132 -21.558 1.00 82.50 178 ILE A C 1
ATOM 1426 O O . ILE A 1 178 ? -11.707 0.830 -22.731 1.00 82.50 178 ILE A O 1
ATOM 1430 N N . ASP A 1 179 ? -10.594 2.013 -21.182 1.00 80.94 179 ASP A N 1
ATOM 1431 C CA . ASP A 1 179 ? -9.721 2.723 -22.128 1.00 80.94 179 ASP A CA 1
ATOM 1432 C C . ASP A 1 179 ? -8.825 1.767 -22.933 1.00 80.94 179 ASP A C 1
ATOM 1434 O O . ASP A 1 179 ? -8.614 1.953 -24.129 1.00 80.94 179 ASP A O 1
ATOM 1438 N N . GLN A 1 180 ? -8.326 0.708 -22.291 1.00 79.94 180 GLN A N 1
ATOM 1439 C CA . GLN A 1 180 ? -7.456 -0.276 -22.933 1.00 79.94 180 GLN A CA 1
ATOM 1440 C C . GLN A 1 180 ? -8.186 -1.410 -23.657 1.00 79.94 180 GLN A C 1
ATOM 1442 O O . GLN A 1 180 ? -7.510 -2.256 -24.242 1.00 79.94 180 GLN A O 1
ATOM 1447 N N . ASP A 1 181 ? -9.518 -1.464 -23.571 1.00 85.12 181 ASP A N 1
ATOM 1448 C CA . ASP A 1 181 ? -10.331 -2.608 -24.006 1.00 85.12 181 ASP A CA 1
ATOM 1449 C C . ASP A 1 181 ? -9.751 -3.954 -23.506 1.00 85.12 181 ASP A C 1
ATOM 1451 O O . ASP A 1 181 ? -9.651 -4.949 -24.225 1.00 85.12 181 ASP A O 1
ATOM 1455 N N . SER A 1 182 ? -9.263 -3.957 -22.256 1.00 82.88 182 SER A N 1
ATOM 1456 C CA . SER A 1 182 ? -8.481 -5.053 -21.674 1.00 82.88 182 SER A CA 1
ATOM 1457 C C . SER A 1 182 ? -8.721 -5.183 -20.173 1.00 82.88 182 SER A C 1
ATOM 1459 O O . SER A 1 182 ? -8.584 -4.235 -19.398 1.00 82.88 182 SER A O 1
ATOM 1461 N N . TRP A 1 183 ? -8.999 -6.411 -19.732 1.00 85.00 183 TRP A N 1
ATOM 1462 C CA . TRP A 1 183 ? -9.165 -6.755 -18.315 1.00 85.00 183 TRP A CA 1
ATOM 1463 C C . TRP A 1 183 ? -7.834 -6.978 -17.584 1.00 85.00 183 TRP A C 1
ATOM 1465 O O . TRP A 1 183 ? -7.832 -7.218 -16.372 1.00 85.00 183 TRP A O 1
ATOM 1475 N N . VAL A 1 184 ? -6.695 -6.880 -18.285 1.00 84.00 184 VAL A N 1
ATOM 1476 C CA . VAL A 1 184 ? -5.352 -7.068 -17.711 1.00 84.00 184 VAL A CA 1
ATOM 1477 C C . VAL A 1 184 ? -5.106 -6.125 -16.541 1.00 84.00 184 VAL A C 1
ATOM 1479 O O . VAL A 1 184 ? -4.434 -6.510 -15.590 1.00 84.00 184 VAL A O 1
ATOM 1482 N N . ASN A 1 185 ? -5.690 -4.929 -16.535 1.00 78.62 185 ASN A N 1
ATOM 1483 C CA . ASN A 1 185 ? -5.538 -4.004 -15.412 1.00 78.62 185 ASN A CA 1
ATOM 1484 C C . ASN A 1 185 ? -6.088 -4.579 -14.093 1.00 78.62 185 ASN A C 1
ATOM 1486 O O . ASN A 1 185 ? -5.498 -4.339 -13.039 1.00 78.62 185 ASN A O 1
ATOM 1490 N N . PHE A 1 186 ? -7.141 -5.406 -14.137 1.00 82.69 186 PHE A N 1
ATOM 1491 C CA . PHE A 1 186 ? -7.699 -6.071 -12.955 1.00 82.69 186 PHE A CA 1
ATOM 1492 C C . PHE A 1 186 ? -6.856 -7.256 -12.480 1.00 82.69 186 PHE A C 1
ATOM 1494 O O . PHE A 1 186 ? -6.462 -7.300 -11.314 1.00 82.69 186 PHE A O 1
ATOM 1501 N N . TYR A 1 187 ? -6.559 -8.226 -13.350 1.00 83.12 187 TYR A N 1
ATOM 1502 C CA . TYR A 1 187 ? -5.834 -9.435 -12.928 1.00 83.12 187 TYR A CA 1
ATOM 1503 C C . TYR A 1 187 ? -4.309 -9.268 -12.919 1.00 83.12 187 TYR A C 1
ATOM 1505 O O . TYR A 1 187 ? -3.617 -9.920 -12.136 1.00 83.12 187 TYR A O 1
ATOM 1513 N N . GLY A 1 188 ? -3.772 -8.362 -13.737 1.00 79.44 188 GLY A N 1
ATOM 1514 C CA . GLY A 1 188 ? -2.363 -7.967 -13.744 1.00 79.44 188 GLY A CA 1
ATOM 1515 C C . GLY A 1 188 ? -1.932 -7.311 -12.433 1.00 79.44 188 GLY A C 1
ATOM 1516 O O . GLY A 1 188 ? -0.762 -7.412 -12.061 1.00 79.44 188 GLY A O 1
ATOM 1517 N N . ASN A 1 189 ? -2.885 -6.732 -11.692 1.00 81.56 189 ASN A N 1
ATOM 1518 C CA . ASN A 1 189 ? -2.709 -6.247 -10.327 1.00 81.56 189 ASN A CA 1
ATOM 1519 C C . ASN A 1 189 ? -3.827 -6.741 -9.390 1.00 81.56 189 ASN A C 1
ATOM 1521 O O . ASN A 1 189 ? -4.501 -5.961 -8.712 1.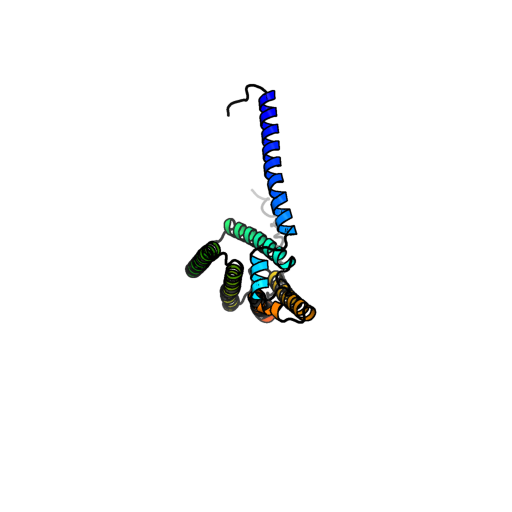00 81.56 189 ASN A O 1
ATOM 1525 N N . ILE A 1 190 ? -3.998 -8.066 -9.325 1.00 87.88 190 ILE A N 1
ATOM 1526 C CA . ILE A 1 190 ? -5.025 -8.702 -8.484 1.00 87.88 190 ILE A CA 1
ATOM 1527 C C . ILE A 1 190 ? -4.928 -8.296 -7.008 1.00 87.88 190 ILE A C 1
ATOM 1529 O O . ILE A 1 190 ? -5.936 -8.199 -6.317 1.00 87.88 190 ILE A O 1
ATOM 1533 N N . GLY A 1 191 ? -3.721 -8.024 -6.513 1.00 86.19 191 GLY A N 1
ATOM 1534 C CA . GLY A 1 191 ? -3.527 -7.635 -5.126 1.00 86.19 191 GLY A CA 1
ATOM 1535 C C . GLY A 1 191 ? -4.068 -6.235 -4.810 1.00 86.19 191 GLY A C 1
ATOM 1536 O O . GLY A 1 191 ? -4.668 -6.059 -3.755 1.00 86.19 191 GLY A O 1
ATOM 1537 N N . LYS A 1 192 ? -3.954 -5.269 -5.734 1.00 85.38 192 LYS A N 1
ATOM 1538 C CA . LYS A 1 192 ? -4.586 -3.942 -5.609 1.00 85.38 192 LYS A CA 1
ATOM 1539 C C . LYS A 1 192 ? -6.112 -4.047 -5.611 1.00 85.38 192 LYS A C 1
ATOM 1541 O O . LYS A 1 192 ? -6.758 -3.424 -4.773 1.00 85.38 192 LYS A O 1
ATOM 1546 N N . LEU A 1 193 ? -6.667 -4.892 -6.484 1.00 88.94 193 LEU A N 1
ATOM 1547 C CA . LEU A 1 193 ? -8.101 -5.192 -6.520 1.00 88.94 193 LEU A CA 1
ATOM 1548 C C . LEU A 1 193 ? -8.587 -5.784 -5.188 1.00 88.94 193 LEU A C 1
ATOM 1550 O O . LEU A 1 193 ? -9.505 -5.247 -4.566 1.00 88.94 193 LEU A O 1
ATOM 1554 N N . LEU A 1 194 ? -7.953 -6.869 -4.730 1.00 92.19 194 LEU A N 1
ATOM 1555 C CA . LEU A 1 194 ? -8.314 -7.539 -3.478 1.00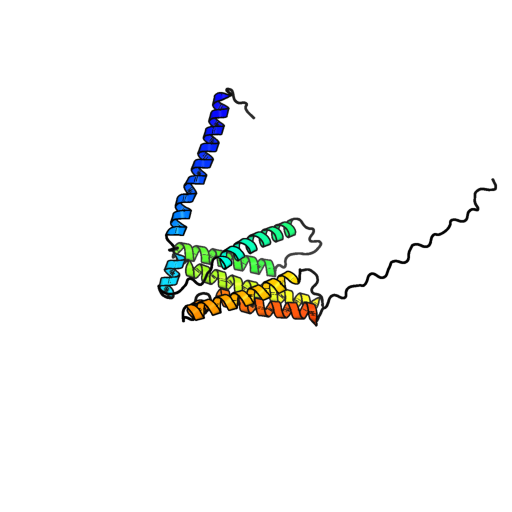 92.19 194 LEU A CA 1
ATOM 1556 C C . LEU A 1 194 ? -8.167 -6.609 -2.275 1.00 92.19 194 LEU A C 1
ATOM 1558 O O . LEU A 1 194 ? -9.032 -6.611 -1.405 1.00 92.19 194 LEU A O 1
ATOM 1562 N N . LEU A 1 195 ? -7.112 -5.791 -2.239 1.00 88.56 195 LEU A N 1
ATOM 1563 C CA . LEU A 1 195 ? -6.909 -4.825 -1.167 1.00 88.56 195 LEU A CA 1
ATOM 1564 C C . LEU A 1 195 ? -8.057 -3.815 -1.102 1.00 88.56 195 LEU A C 1
ATOM 1566 O O . LEU A 1 195 ? -8.590 -3.615 -0.014 1.00 88.56 195 LEU A O 1
ATOM 1570 N N . SER A 1 196 ? -8.473 -3.237 -2.238 1.00 87.88 196 SER A N 1
ATOM 1571 C CA . SER A 1 196 ? -9.613 -2.308 -2.252 1.00 87.88 196 SER A CA 1
ATOM 1572 C C . SER A 1 196 ? -10.925 -2.975 -1.856 1.00 87.88 196 SER A C 1
ATOM 1574 O O . SER A 1 196 ? -11.709 -2.368 -1.141 1.00 87.88 196 SER A O 1
ATOM 1576 N N . LEU A 1 197 ? -11.168 -4.227 -2.259 1.00 91.00 197 LEU A N 1
ATOM 1577 C CA . LEU A 1 197 ? -12.404 -4.932 -1.900 1.00 91.00 197 LEU A CA 1
ATOM 1578 C C . LEU A 1 197 ? -12.453 -5.277 -0.407 1.00 91.00 197 LEU A C 1
ATOM 1580 O O . LEU A 1 197 ? -13.484 -5.095 0.239 1.00 91.00 197 LEU A O 1
ATOM 1584 N N . VAL A 1 198 ? -11.337 -5.758 0.150 1.00 93.88 198 VAL A N 1
ATOM 1585 C CA . VAL A 1 198 ? -11.227 -6.072 1.580 1.00 93.88 198 VAL A CA 1
ATOM 1586 C C . VAL A 1 198 ? -11.329 -4.799 2.422 1.00 93.88 198 VAL A C 1
ATOM 1588 O O . VAL A 1 198 ? -12.070 -4.801 3.401 1.00 93.88 198 VAL A O 1
ATOM 1591 N N . SER A 1 199 ? -10.621 -3.725 2.051 1.00 91.31 199 SER A N 1
ATOM 1592 C CA . SER A 1 199 ? -10.718 -2.426 2.737 1.00 91.31 199 SER A CA 1
ATOM 1593 C C . SER A 1 199 ? -12.152 -1.900 2.687 1.00 91.31 199 SER A C 1
ATOM 1595 O O . SER A 1 199 ? -12.749 -1.727 3.743 1.00 91.31 199 SER A O 1
ATOM 1597 N N . LEU A 1 200 ? -12.772 -1.837 1.502 1.00 93.25 200 LEU A N 1
ATOM 1598 C CA . LEU A 1 200 ? -14.160 -1.398 1.338 1.00 93.25 200 LEU A CA 1
ATOM 1599 C C . LEU A 1 200 ? -15.137 -2.158 2.250 1.00 93.25 200 LEU A C 1
ATOM 1601 O O . LEU A 1 200 ? -15.992 -1.548 2.891 1.00 93.25 200 LEU A O 1
ATOM 1605 N N . PHE A 1 201 ? -15.007 -3.485 2.332 1.00 96.56 201 PHE A N 1
ATOM 1606 C CA . PHE A 1 201 ? -15.845 -4.310 3.203 1.00 96.56 201 PHE A CA 1
ATOM 1607 C C . PHE A 1 201 ? -15.678 -3.953 4.688 1.00 96.56 201 PHE A C 1
ATOM 1609 O O . PHE A 1 201 ? -16.672 -3.763 5.396 1.00 96.56 201 PHE A O 1
ATOM 1616 N N . PHE A 1 202 ? -14.437 -3.866 5.173 1.00 96.31 202 PHE A N 1
ATOM 1617 C CA . PHE A 1 202 ? -14.175 -3.555 6.579 1.00 96.31 202 PHE A CA 1
ATOM 1618 C C . PHE A 1 202 ? -14.499 -2.105 6.930 1.00 96.31 202 PHE A C 1
ATOM 1620 O O . PHE A 1 202 ? -14.984 -1.859 8.030 1.00 96.31 202 PHE A O 1
ATOM 1627 N N . ASP A 1 203 ? -14.320 -1.168 6.006 1.00 95.25 203 ASP A N 1
ATOM 1628 C CA . ASP A 1 203 ? -14.680 0.230 6.218 1.00 95.25 203 ASP A CA 1
ATOM 1629 C C . ASP A 1 203 ? -16.189 0.383 6.384 1.00 95.25 203 ASP A C 1
ATOM 1631 O O . ASP A 1 203 ? -16.639 1.032 7.327 1.00 95.25 203 ASP A O 1
ATOM 1635 N N . ILE A 1 204 ? -16.988 -0.284 5.540 1.00 97.25 204 ILE A N 1
ATOM 1636 C CA . ILE A 1 204 ? -18.447 -0.354 5.712 1.00 97.25 204 ILE A CA 1
ATOM 1637 C C . ILE A 1 204 ? -18.792 -0.932 7.083 1.00 97.25 204 ILE A C 1
ATOM 1639 O O . ILE A 1 204 ? -19.618 -0.366 7.802 1.00 97.25 204 ILE A O 1
ATOM 1643 N N . LEU A 1 205 ? -18.139 -2.026 7.479 1.00 97.19 205 LEU A N 1
ATOM 1644 C CA . LEU A 1 205 ? -18.347 -2.630 8.791 1.00 97.19 205 LEU A CA 1
ATOM 1645 C C . LEU A 1 205 ? -18.025 -1.643 9.923 1.00 97.19 205 LEU A C 1
ATOM 1647 O O . LEU A 1 205 ? -18.815 -1.517 10.860 1.00 97.19 205 LEU A O 1
ATOM 1651 N N . PHE A 1 206 ? -16.903 -0.927 9.852 1.00 96.25 206 PHE A N 1
ATOM 1652 C CA . PHE A 1 206 ? -16.502 0.046 10.866 1.00 96.25 206 PHE A CA 1
ATOM 1653 C C . PHE A 1 206 ? -17.422 1.267 10.900 1.00 96.25 206 PHE A C 1
ATOM 1655 O O . PHE A 1 206 ? -17.761 1.724 11.990 1.00 96.25 206 PHE A O 1
ATOM 1662 N N . MET A 1 207 ? -17.897 1.749 9.750 1.00 95.69 207 MET A N 1
ATOM 1663 C CA . MET A 1 207 ? -18.901 2.815 9.675 1.00 95.69 207 MET A CA 1
ATOM 1664 C C . MET A 1 207 ? -20.227 2.385 10.311 1.00 95.69 207 MET A C 1
ATOM 1666 O O . MET A 1 207 ? -20.804 3.145 11.086 1.00 95.69 207 MET A O 1
ATOM 1670 N N . ILE A 1 208 ? -20.686 1.155 10.050 1.00 96.25 208 ILE A N 1
ATOM 1671 C CA . ILE A 1 208 ? -21.874 0.586 10.706 1.00 96.25 208 ILE A CA 1
ATOM 1672 C C . ILE A 1 208 ? -21.649 0.497 12.220 1.00 96.25 208 ILE A C 1
ATOM 1674 O O . ILE A 1 208 ? -22.515 0.897 12.999 1.00 96.25 208 ILE A O 1
ATOM 1678 N N . GLN A 1 209 ? -20.486 0.007 12.658 1.00 95.88 209 GLN A N 1
ATOM 1679 C CA . GLN A 1 209 ? -20.160 -0.068 14.081 1.00 95.88 209 GLN A CA 1
ATOM 1680 C C . GLN A 1 209 ? -20.146 1.312 14.747 1.00 95.88 209 GLN A C 1
ATOM 1682 O O . GLN A 1 209 ? -20.675 1.436 15.845 1.00 95.88 209 GLN A O 1
ATOM 1687 N N . HIS A 1 210 ? -19.587 2.328 14.091 1.00 94.75 210 HIS A N 1
ATOM 1688 C CA . HIS A 1 210 ? -19.441 3.673 14.644 1.00 94.75 210 HIS A CA 1
ATOM 1689 C C . HIS A 1 210 ? -20.763 4.455 14.660 1.00 94.75 210 HIS A C 1
ATOM 1691 O O . HIS A 1 210 ? -21.154 4.978 15.697 1.00 94.75 210 HIS A O 1
ATOM 1697 N N . TYR A 1 211 ? -21.478 4.517 13.532 1.00 94.19 211 TYR A N 1
ATOM 1698 C CA . TYR A 1 211 ? -22.663 5.372 13.400 1.00 94.19 211 TYR A CA 1
ATOM 1699 C C . TYR A 1 211 ? -23.977 4.684 13.779 1.00 94.19 211 TYR A C 1
ATOM 1701 O O . TYR A 1 211 ? -24.875 5.346 14.292 1.00 94.19 211 TYR A O 1
ATOM 1709 N N . LEU A 1 212 ? -24.117 3.379 13.515 1.00 94.56 212 LEU A N 1
ATOM 1710 C CA . LEU A 1 212 ? -25.388 2.670 13.717 1.00 94.56 212 LEU A CA 1
ATOM 1711 C C . LEU A 1 212 ? -25.423 1.875 15.024 1.00 94.56 212 LEU A C 1
ATOM 1713 O O . LEU A 1 212 ? -26.437 1.897 15.716 1.00 94.56 212 LEU A O 1
ATOM 1717 N N . LEU A 1 213 ? -24.350 1.152 15.359 1.00 93.81 213 LEU A N 1
ATOM 1718 C CA . LEU A 1 213 ? -24.352 0.244 16.515 1.00 93.81 213 LEU A CA 1
ATOM 1719 C C . LEU A 1 213 ? -23.865 0.903 17.807 1.00 93.81 213 LEU A C 1
ATOM 1721 O O . LEU A 1 213 ? -24.455 0.668 18.862 1.00 93.81 213 LEU A O 1
ATOM 1725 N N . TYR A 1 214 ? -22.793 1.697 17.738 1.00 93.38 214 TYR A N 1
ATOM 1726 C CA . TYR A 1 214 ? -22.127 2.294 18.900 1.00 93.38 214 TYR A CA 1
ATOM 1727 C C . TYR A 1 214 ? -21.957 3.817 18.766 1.00 93.38 214 TYR A C 1
ATOM 1729 O O . TYR A 1 214 ? -20.839 4.307 18.936 1.00 93.38 214 TYR A O 1
ATOM 1737 N N . PRO A 1 215 ? -23.034 4.578 18.478 1.00 85.06 215 PRO A N 1
ATOM 1738 C CA . PRO A 1 215 ? -22.941 6.026 18.363 1.00 85.06 215 PRO A CA 1
ATOM 1739 C C . PRO A 1 215 ? -22.465 6.634 19.683 1.00 85.06 215 PRO A C 1
ATOM 1741 O O . PRO A 1 215 ? -23.030 6.367 20.751 1.00 85.06 215 PRO A O 1
ATOM 1744 N N . THR A 1 216 ? -21.429 7.467 19.606 1.00 75.62 216 THR A N 1
ATOM 1745 C CA . THR A 1 216 ? -20.941 8.224 20.756 1.00 75.62 216 THR A CA 1
ATOM 1746 C C . THR A 1 216 ? -22.053 9.165 21.208 1.00 75.62 216 THR A C 1
ATOM 1748 O O . THR A 1 216 ? -22.480 10.056 20.475 1.00 75.62 216 THR A O 1
ATOM 1751 N N . LYS A 1 217 ? -22.573 8.952 22.419 1.00 71.56 217 LYS A N 1
ATOM 1752 C CA . LYS A 1 217 ? -23.479 9.918 23.040 1.00 71.56 217 LYS A CA 1
ATOM 1753 C C . LYS A 1 217 ? -22.631 11.121 23.424 1.00 71.56 217 LYS A C 1
ATOM 1755 O O . LYS A 1 217 ? -21.818 11.011 24.337 1.00 71.56 217 LYS A O 1
ATOM 1760 N N . GLU A 1 218 ? -22.805 12.251 22.746 1.00 59.34 218 GLU A N 1
ATOM 1761 C CA . GLU A 1 218 ? -22.276 13.508 23.265 1.00 59.34 218 GLU A CA 1
ATOM 1762 C C . GLU A 1 218 ? -22.930 13.751 24.629 1.00 59.34 218 GLU A C 1
ATOM 1764 O O . GLU A 1 218 ? -24.130 14.025 24.723 1.00 59.34 218 GLU A O 1
ATOM 1769 N N . CYS A 1 219 ? -22.158 13.596 25.708 1.00 46.62 219 CYS A N 1
ATOM 1770 C CA . CYS A 1 219 ? -22.550 14.143 26.996 1.00 46.62 219 CYS A CA 1
ATOM 1771 C C . CYS A 1 219 ? -22.631 15.653 26.800 1.00 46.62 219 CYS A C 1
ATOM 1773 O O . CYS A 1 219 ? -21.607 16.336 26.793 1.00 46.62 219 CYS A O 1
ATOM 1775 N N . LYS A 1 220 ? -23.849 16.176 26.632 1.00 46.00 220 LYS A N 1
ATOM 1776 C CA . LYS A 1 220 ? -24.117 17.584 26.906 1.00 46.00 220 LYS A CA 1
ATOM 1777 C C . LYS A 1 220 ? -23.558 17.842 28.298 1.00 46.00 220 LYS A C 1
ATOM 1779 O O . LYS A 1 220 ? -24.008 17.215 29.252 1.00 46.00 220 LYS A O 1
ATOM 1784 N N . SER A 1 221 ? -22.541 18.689 28.388 1.00 47.81 221 SER A N 1
ATOM 1785 C CA . SER A 1 221 ? -22.037 19.193 29.656 1.00 47.81 221 SER A CA 1
ATOM 1786 C C . SER A 1 221 ? -23.221 19.791 30.409 1.00 47.81 221 SER A C 1
ATOM 1788 O O . SER A 1 221 ? -23.713 20.857 30.032 1.00 47.81 221 SER A O 1
ATOM 1790 N N . GLU A 1 222 ? -23.726 19.085 31.420 1.00 46.28 222 GLU A N 1
ATOM 1791 C CA . GLU A 1 222 ? -24.558 19.721 32.430 1.00 46.28 222 GLU A CA 1
ATOM 1792 C C . GLU A 1 222 ? -23.723 20.870 33.006 1.00 46.28 222 GLU A C 1
ATOM 1794 O O . GLU A 1 222 ? -22.550 20.653 33.334 1.00 46.28 222 GLU A O 1
ATOM 1799 N N . PRO A 1 223 ? -24.248 22.106 33.046 1.00 51.69 223 PRO A N 1
ATOM 1800 C CA . PRO A 1 223 ? -23.530 23.198 33.672 1.00 51.69 223 PRO A CA 1
ATOM 1801 C C . PRO A 1 223 ? -23.279 22.805 35.126 1.00 51.69 223 PRO A C 1
ATOM 1803 O O . PRO A 1 223 ? -24.217 22.548 35.879 1.00 51.69 223 PRO A O 1
ATOM 1806 N N . THR A 1 224 ? -22.003 22.717 35.497 1.00 48.34 224 THR A N 1
ATOM 1807 C CA . THR A 1 224 ? -21.572 22.592 36.886 1.00 48.34 224 THR A CA 1
ATOM 1808 C C . THR A 1 224 ? -22.320 23.656 37.696 1.00 48.34 224 THR A C 1
ATOM 1810 O O . THR A 1 224 ? -22.240 24.825 37.307 1.00 48.34 224 THR A O 1
ATOM 1813 N N . PRO A 1 225 ? -23.064 23.312 38.766 1.00 53.12 225 PRO A N 1
ATOM 1814 C CA . PRO A 1 225 ? -23.645 24.335 39.623 1.00 53.12 225 PRO A CA 1
ATOM 1815 C C . PRO A 1 225 ? -22.507 25.226 40.129 1.00 53.12 225 PRO A C 1
ATOM 1817 O O . PRO A 1 225 ? -21.486 24.720 40.606 1.00 53.12 225 PRO A O 1
ATOM 1820 N N . GLU A 1 226 ? -22.651 26.540 39.930 1.00 55.44 226 GLU A N 1
ATOM 1821 C CA . GLU A 1 226 ? -21.738 27.536 40.485 1.00 55.44 226 GLU A CA 1
ATOM 1822 C C . GLU A 1 226 ? -21.531 27.241 41.976 1.00 55.44 226 GLU A C 1
ATOM 1824 O O . GLU A 1 226 ? -22.492 26.887 42.664 1.00 55.44 226 GLU A O 1
ATOM 1829 N N . PRO A 1 227 ? -20.301 27.352 42.504 1.00 55.59 227 PRO A N 1
ATOM 1830 C CA . PRO A 1 227 ? -20.110 27.267 43.938 1.00 55.59 227 PRO A CA 1
ATOM 1831 C C . PRO A 1 227 ? -20.871 28.432 44.574 1.00 55.59 227 PRO A C 1
ATOM 1833 O O . PRO A 1 227 ? -20.500 29.591 44.383 1.00 55.59 227 PRO A O 1
ATOM 1836 N N . ASP A 1 228 ? -21.940 28.114 45.306 1.00 52.62 228 ASP A N 1
ATOM 1837 C CA . ASP A 1 228 ? -22.661 29.071 46.135 1.00 52.62 228 ASP A CA 1
ATOM 1838 C C . ASP A 1 228 ? -21.641 29.881 46.942 1.00 52.62 228 ASP A C 1
ATOM 1840 O O . ASP A 1 228 ? -20.813 29.330 47.675 1.00 52.62 228 ASP A O 1
ATOM 1844 N N . ASN A 1 229 ? -21.685 31.205 46.779 1.00 48.78 229 ASN A N 1
ATOM 1845 C CA . ASN A 1 229 ? -20.961 32.148 47.617 1.00 48.78 229 ASN A CA 1
ATOM 1846 C C . ASN A 1 229 ? -21.393 31.926 49.072 1.00 48.78 229 ASN A C 1
ATOM 1848 O O . ASN A 1 229 ? -22.365 32.517 49.543 1.00 48.78 229 ASN A O 1
ATOM 1852 N N . VAL A 1 230 ? -20.657 31.087 49.802 1.00 50.28 230 VAL A N 1
ATOM 1853 C CA . VAL A 1 230 ? -20.756 31.005 51.256 1.00 50.28 230 VAL A CA 1
ATOM 1854 C C . VAL A 1 230 ? -20.195 32.317 51.794 1.00 50.28 230 VAL A C 1
ATOM 1856 O O . VAL A 1 230 ? -18.993 32.481 51.997 1.00 50.28 230 VAL A O 1
ATOM 1859 N N . SER A 1 231 ? -21.082 33.290 51.988 1.00 52.16 231 SER A N 1
ATOM 1860 C CA . SER A 1 231 ? -20.805 34.476 52.783 1.00 52.16 231 SER A CA 1
ATOM 1861 C C . SER A 1 231 ? -20.387 34.022 54.182 1.00 52.16 231 SER A C 1
ATOM 1863 O O . SER A 1 231 ? -21.213 33.529 54.951 1.00 52.16 231 SER A O 1
ATOM 1865 N N . LEU A 1 232 ? -19.098 34.163 54.497 1.00 49.09 232 LEU A N 1
ATOM 1866 C CA . LEU A 1 232 ? -18.565 33.968 55.843 1.00 49.09 232 LEU A CA 1
ATOM 1867 C C . LEU A 1 232 ? -19.377 34.829 56.834 1.00 49.09 232 LEU A C 1
ATOM 1869 O O . LEU A 1 232 ? -19.520 36.033 56.590 1.00 49.09 232 LEU A O 1
ATOM 1873 N N . PRO A 1 233 ? -19.882 34.285 57.957 1.00 44.28 233 PRO A N 1
ATOM 1874 C CA . PRO A 1 233 ? -20.513 35.108 58.977 1.00 44.28 233 PRO A CA 1
ATOM 1875 C C . PRO A 1 233 ? -19.487 36.087 59.553 1.00 44.28 233 PRO A C 1
ATOM 1877 O O . PRO A 1 233 ? -18.479 35.696 60.141 1.00 44.28 233 PRO A O 1
ATOM 1880 N N . ARG A 1 234 ? -19.756 37.383 59.389 1.00 52.56 234 ARG A N 1
ATOM 1881 C CA . ARG A 1 234 ? -19.042 38.491 60.033 1.00 52.56 234 ARG A CA 1
ATOM 1882 C C . ARG A 1 234 ? -19.411 38.548 61.522 1.00 52.56 234 ARG A C 1
ATOM 1884 O O . ARG A 1 234 ? -20.068 39.484 61.953 1.00 52.56 234 ARG A O 1
ATOM 1891 N N . GLN A 1 235 ? -19.037 37.532 62.292 1.00 53.22 235 GLN A N 1
ATOM 1892 C CA . GLN A 1 235 ? -19.130 37.522 63.755 1.00 53.22 235 GLN A CA 1
ATOM 1893 C C . GLN A 1 235 ? -18.040 36.606 64.313 1.00 53.22 235 GLN A C 1
ATOM 1895 O O . GLN A 1 235 ? -18.302 35.443 64.582 1.00 53.22 235 GLN A O 1
ATOM 1900 N N . LEU A 1 236 ? -16.805 37.106 64.411 1.00 50.12 236 LEU A N 1
ATOM 1901 C CA . LEU A 1 236 ? -15.753 36.524 65.266 1.00 50.12 236 LEU A CA 1
ATOM 1902 C C . LEU A 1 236 ? -14.595 37.509 65.540 1.00 50.12 236 LEU A C 1
ATOM 1904 O O . LEU A 1 236 ? -13.491 37.101 65.871 1.00 50.12 236 LEU A O 1
ATOM 1908 N N . PHE A 1 237 ? -14.849 38.815 65.412 1.00 54.41 237 PHE A N 1
ATOM 1909 C CA . PHE A 1 237 ? -13.903 39.869 65.793 1.00 54.41 237 PHE A CA 1
ATOM 1910 C C . PHE A 1 237 ? -14.627 40.995 66.535 1.00 54.41 237 PHE A C 1
ATOM 1912 O O . PHE A 1 237 ? -14.511 42.150 66.154 1.00 54.41 237 PHE A O 1
ATOM 1919 N N . GLU A 1 238 ? -15.405 40.655 67.556 1.00 50.12 238 GLU A N 1
ATOM 1920 C CA . GLU A 1 238 ? -15.597 41.510 68.729 1.00 50.12 238 GLU A CA 1
ATOM 1921 C C . GLU A 1 238 ? -15.664 40.565 69.937 1.00 50.12 238 GLU A C 1
ATOM 1923 O O . GLU A 1 238 ? -16.324 39.531 69.867 1.00 50.12 238 GLU A O 1
ATOM 1928 N N . ASP A 1 239 ? -14.926 40.925 70.985 1.00 45.84 239 ASP A N 1
ATOM 1929 C CA . ASP A 1 239 ? -14.756 40.272 72.290 1.00 45.84 239 ASP A CA 1
ATOM 1930 C C . ASP A 1 239 ? -13.573 39.289 72.473 1.00 45.84 239 ASP A C 1
ATOM 1932 O O . ASP A 1 239 ? -13.605 38.125 72.071 1.00 45.84 239 ASP A O 1
ATOM 1936 N N . VAL A 1 240 ? -12.608 39.812 73.256 1.00 43.12 240 VAL A N 1
ATOM 1937 C CA . VAL A 1 240 ? -11.411 39.243 73.925 1.00 43.12 240 VAL A CA 1
ATOM 1938 C C . VAL A 1 240 ? -10.068 39.415 73.214 1.00 43.12 240 VAL A C 1
ATOM 1940 O O . VAL A 1 240 ? -9.777 38.701 72.232 1.00 43.12 240 VAL A O 1
#

pLDDT: mean 83.39, std 13.32, range [43.12, 97.25]

Foldseek 3Di:
DDDDPDPVVVVVVVVVVVVVVVVVVVVVVVVVVVVVVVCCDVLVVVLCVVPHVLADDLDDPVNVVVVVVVVVVVVVVVVCVVPDDPDPDDDDPVNVVLVVVLVVVLVVLVVVCVVVVVVNVSVVVVLVSVLVVLCVVLVVLLVVLVVVLAPPDDDLVVLVVLLVVLVVLVVSLVVSCVVSVHNCSCVVCVSSNSNSVSSNVSSVSSCCSDVPRRDDDPPPPDPDPDPPPPPDPPPDPDDD

Secondary structure (DSSP, 8-state):
-PPPS-HHHHHHHHHHHHHHHHHHHHHTHHHHHHHHHH---HHHHHHHHHH-TTSPPS--HHHHHHHHHHHHHHHHHHHHHHHS--TT----HHHHHHHHHHHHHHHHHHHHHHHTT-HHHHHHHHHHHHHHHHHHHHHHHHHHHHHHT--TTS-HHHHHHHHHHHHHHHHHHHHHHHHTT-THHHHTTHHHHHHHHHHHHHHHHHHIIIIIIS-------PPPPP-------S-SSS--